Protein AF-A0A7S1IQW7-F1 (afdb_monomer)

pLDDT: mean 70.25, std 17.11, range [39.31, 97.75]

Secondary structure (DSSP, 8-state):
----------------GGGSSSSSSSTTS--S---S-------TT-S-HHHHHT--TT--HHHHHHHHHHHHHHH-TTSTT--HHHHHHHHHHHHHHHHHHTT--------S-HHHHHHHHHHHHHHHHHHHHHHHHHHHHHHHHHHHHHHH--SHHHHHHHHHHHHHHHHHHHHHHHHHHHHT-HHHHHHHHHHHHHHHHHHHHHHHHHHHHHHHHHTT---HHHHHHHHHHHHHHHHHHHHHHHHHHHHHHHHHHHTT----THHHHHHHHHSS--THHHHHHHHHHHHH-

InterPro domains:
  IPR001623 DnaJ domain [PF00226] (48-98)
  IPR001623 DnaJ domain [PS50076] (48-111)
  IPR001623 DnaJ domain [SM00271] (47-102)
  IPR001623 DnaJ domain [cd06257] (48-99)
  IPR036869 Chaperone J-domain superfamily [G3DSA:1.10.287.110] (44-143)
  IPR036869 Chaperone J-domain superfamily [SSF46565] (46-99)

Sequence (293 aa):
MLRSGLWTCVATPLRSWSTILAGSAWDAAGRRGVAGKNTNEPDFRSRDPFKVLGVRRQEEILIIKLQYYALSKMYHPDVTQGDDTMFKRLNKAYHQILDIRAGRDVEEEFDDSCESWVQTVKERNRRQRRSTANMRKEEYFMMRDWYIFTSSCRTENDERLFFRAFRLWATLNVFEVASAVRVGRFGVYVERLRLSFEAAMEQGAVWAHQRQDLMQDARQSMTEEDVTRVTELFEKQYNVHKVLHEAHVLFDKLRREEAGIEEDDQYDDEYAAYNADDDWFDRATQTQRKIEA

Mean predicted aligned error: 17.42 Å

Radius of gyration: 31.21 Å; Cα contacts (8 Å, |Δi|>4): 111; chains: 1; bounding box: 86×86×77 Å

Foldseek 3Di:
DDDDDDDDDDDDDDDDPPPDPDDDPPPPPDPPDDPDPLQLPQDLVDPQLSNNLSHDLPDDLVVSVVSLVVVLVQQPPPDPNHDPLSNLSSVVSSVVSVCVVVVHPCPPDPDSPSVVVVVVVVVVVVVVVVVVVVVVVVVVVVVVLVVLLVVLCPDPVSVVVVVVVVVVVVVVLVVVCVVCVVVVNNPVSVVVVVVVVVVVVVVSVVVSVVCVVVVVVVPPDDDPVNVVVVVVVVVVVVVVVVVVVVVVVVVVVVVCVVVVNPDPVVVVVVVVVVVVVPCVVVVVVVVVVVVVD

Nearest PDB structures (foldseek):
  6d6x-assembly1_A  TM=7.094E-01  e=1.282E-02  Saccharomyces cerevisiae

Structure (mmCIF, N/CA/C/O backbone):
data_AF-A0A7S1IQW7-F1
#
_entry.id   AF-A0A7S1IQW7-F1
#
loop_
_atom_site.group_PDB
_atom_site.id
_atom_site.type_symbol
_atom_site.label_atom_id
_atom_site.label_alt_id
_atom_site.label_comp_id
_atom_site.label_asym_id
_atom_site.label_entity_id
_atom_site.label_seq_id
_atom_site.pdbx_PDB_ins_code
_atom_site.Cartn_x
_atom_site.Cartn_y
_atom_site.Cartn_z
_atom_site.occupancy
_atom_site.B_iso_or_equiv
_atom_site.auth_seq_id
_atom_site.auth_comp_id
_atom_site.auth_asym_id
_atom_site.auth_atom_id
_atom_site.pdbx_PDB_model_num
ATOM 1 N N . MET A 1 1 ? -65.691 -40.859 0.320 1.00 43.81 1 MET A N 1
ATOM 2 C CA . MET A 1 1 ? -65.006 -39.869 -0.541 1.00 43.81 1 MET A CA 1
ATOM 3 C C . MET A 1 1 ? -63.779 -39.363 0.205 1.00 43.81 1 MET A C 1
ATOM 5 O O . MET A 1 1 ? -63.917 -38.507 1.062 1.00 43.81 1 MET A O 1
ATOM 9 N N . LEU A 1 2 ? -62.604 -39.942 -0.046 1.00 39.31 2 LEU A N 1
ATOM 10 C CA . LEU A 1 2 ? -61.328 -39.524 0.546 1.00 39.31 2 LEU A CA 1
ATOM 11 C C . LEU A 1 2 ? -60.377 -39.230 -0.615 1.00 39.31 2 LEU A C 1
ATOM 13 O O . LEU A 1 2 ? -60.112 -40.115 -1.425 1.00 39.31 2 LEU A O 1
ATOM 17 N N . ARG A 1 3 ? -59.948 -37.971 -0.747 1.00 46.19 3 ARG A N 1
ATOM 18 C CA . ARG A 1 3 ? -58.982 -37.537 -1.762 1.00 46.19 3 ARG A CA 1
ATOM 19 C C . ARG A 1 3 ? -57.575 -37.648 -1.179 1.00 46.19 3 ARG A C 1
ATOM 21 O O . ARG A 1 3 ? -57.233 -36.923 -0.252 1.00 46.19 3 ARG A O 1
ATOM 28 N N . SER A 1 4 ? -56.786 -38.557 -1.736 1.00 48.59 4 SER A N 1
ATOM 29 C CA . SER A 1 4 ? -55.345 -38.677 -1.545 1.00 48.59 4 SER A CA 1
ATOM 30 C C . SER A 1 4 ? -54.622 -37.614 -2.380 1.00 48.59 4 SER A C 1
ATOM 32 O O . SER A 1 4 ? -54.705 -37.606 -3.606 1.00 48.59 4 SER A O 1
ATOM 34 N N . GLY A 1 5 ? -53.925 -36.695 -1.711 1.00 49.66 5 GLY A N 1
ATOM 35 C CA . GLY A 1 5 ? -53.008 -35.744 -2.338 1.00 49.66 5 GLY A CA 1
ATOM 36 C C . GLY A 1 5 ? -51.586 -36.298 -2.325 1.00 49.66 5 GLY A C 1
ATOM 37 O O . GLY A 1 5 ? -50.940 -36.311 -1.282 1.00 49.66 5 GLY A O 1
ATOM 38 N N . LEU A 1 6 ? -51.117 -36.768 -3.480 1.00 45.12 6 LEU A N 1
ATOM 39 C CA . LEU A 1 6 ? -49.718 -37.108 -3.738 1.00 45.12 6 LEU A CA 1
ATOM 40 C C . LEU A 1 6 ? -48.895 -35.815 -3.826 1.00 45.12 6 LEU A C 1
ATOM 42 O O . LEU A 1 6 ? -49.104 -35.012 -4.731 1.00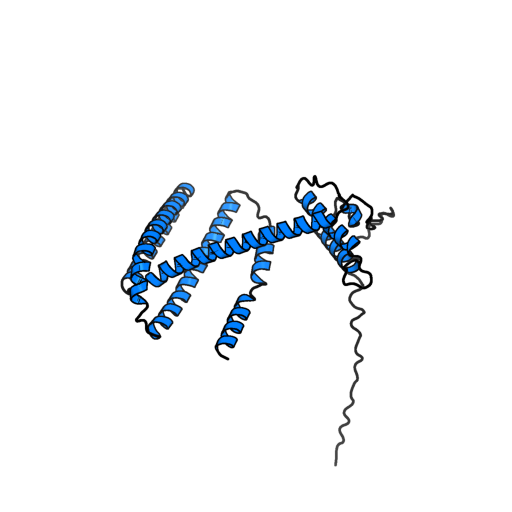 45.12 6 LEU A O 1
ATOM 46 N N . TRP A 1 7 ? -47.953 -35.626 -2.902 1.00 48.75 7 TRP A N 1
ATOM 47 C CA . TRP A 1 7 ? -46.895 -34.624 -3.022 1.00 48.75 7 TRP A CA 1
ATOM 48 C C . TRP A 1 7 ? -45.694 -35.268 -3.716 1.00 48.75 7 TRP A C 1
ATOM 50 O O . TRP A 1 7 ? -45.020 -36.125 -3.149 1.00 48.75 7 TRP A O 1
ATOM 60 N N . THR A 1 8 ? -45.435 -34.880 -4.961 1.00 50.19 8 THR A N 1
ATOM 61 C CA . THR A 1 8 ? -44.206 -35.227 -5.682 1.00 50.19 8 THR A CA 1
ATOM 62 C C . THR A 1 8 ? -43.098 -34.251 -5.296 1.00 50.19 8 THR A C 1
ATOM 64 O O . THR A 1 8 ? -43.140 -33.080 -5.673 1.00 50.19 8 THR A O 1
ATOM 67 N N . CYS A 1 9 ? -42.095 -34.732 -4.562 1.00 41.81 9 CYS A N 1
ATOM 68 C CA . CYS A 1 9 ? -40.846 -34.015 -4.324 1.00 41.81 9 CYS A CA 1
ATOM 69 C C . CYS A 1 9 ? -40.023 -33.976 -5.621 1.00 41.81 9 CYS A C 1
ATOM 71 O O . CYS A 1 9 ? -39.490 -34.996 -6.055 1.00 41.81 9 CYS A O 1
ATOM 73 N N . VAL A 1 10 ? -39.909 -32.802 -6.244 1.00 51.69 10 VAL A N 1
ATOM 74 C CA . VAL A 1 10 ? -38.954 -32.564 -7.333 1.00 51.69 10 VAL A CA 1
ATOM 75 C C . VAL A 1 10 ? -37.595 -32.281 -6.697 1.00 51.69 10 VAL A C 1
ATOM 77 O O . VAL A 1 10 ? -37.359 -31.199 -6.167 1.00 51.69 10 VAL A O 1
ATOM 80 N N . ALA A 1 11 ? -36.706 -33.272 -6.713 1.00 43.88 11 ALA A N 1
ATOM 81 C CA . ALA A 1 11 ? -35.311 -33.096 -6.333 1.00 43.88 11 ALA A CA 1
ATOM 82 C C . ALA A 1 11 ? -34.583 -32.312 -7.437 1.00 43.88 11 ALA A C 1
ATOM 84 O O . ALA A 1 11 ? -34.267 -32.850 -8.497 1.00 43.88 11 ALA A O 1
ATOM 85 N N . THR A 1 12 ? -34.325 -31.027 -7.205 1.00 52.97 12 THR A N 1
ATOM 86 C CA . THR A 1 12 ? -33.402 -30.245 -8.034 1.00 52.97 12 THR A CA 1
ATOM 87 C C . THR A 1 12 ? -31.963 -30.655 -7.717 1.00 52.97 12 THR A C 1
ATOM 89 O O . THR A 1 12 ? -31.575 -30.603 -6.547 1.00 52.97 12 THR A O 1
ATOM 92 N N . PRO A 1 13 ? -31.141 -31.040 -8.709 1.00 51.28 13 PRO A N 1
ATOM 93 C CA . PRO A 1 13 ? -29.740 -31.343 -8.463 1.00 51.28 13 PRO A CA 1
ATOM 94 C C . PRO A 1 13 ? -28.993 -30.064 -8.069 1.00 51.28 13 PRO A C 1
ATOM 96 O O . PRO A 1 13 ? -29.030 -29.060 -8.784 1.00 51.28 13 PRO A O 1
ATOM 99 N N . LEU A 1 14 ? -28.299 -30.127 -6.931 1.00 45.38 14 LEU A N 1
ATOM 100 C CA . LEU A 1 14 ? -27.288 -29.163 -6.506 1.00 45.38 14 LEU A CA 1
ATOM 101 C C . LEU A 1 14 ? -26.229 -29.044 -7.609 1.00 45.38 14 LEU A C 1
ATOM 103 O O . LEU A 1 14 ? -25.334 -29.878 -7.737 1.00 45.38 14 LEU A O 1
ATOM 107 N N . ARG A 1 15 ? -26.354 -28.006 -8.442 1.00 45.34 15 ARG A N 1
ATOM 108 C CA . ARG A 1 15 ? -25.297 -27.595 -9.365 1.00 45.34 15 ARG A CA 1
ATOM 109 C C . ARG A 1 15 ? -24.115 -27.117 -8.531 1.00 45.34 15 ARG A C 1
ATOM 111 O O . ARG A 1 15 ? -24.208 -26.113 -7.833 1.00 45.34 15 ARG A O 1
ATOM 118 N N . SER A 1 16 ? -23.019 -27.8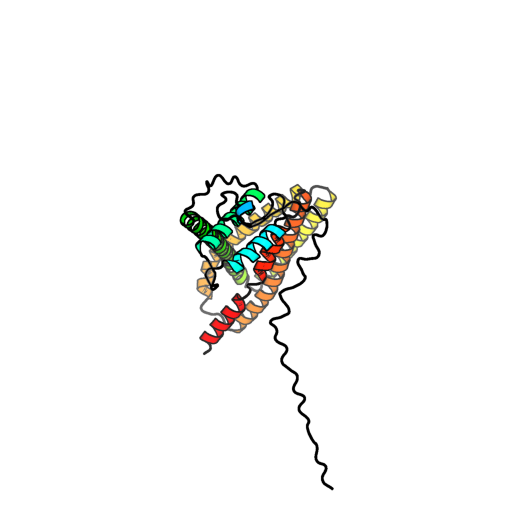63 -8.619 1.00 44.38 16 SER A N 1
ATOM 119 C CA . SER A 1 16 ? -21.717 -27.496 -8.074 1.00 44.38 16 SER A CA 1
ATOM 120 C C . SER A 1 16 ? -21.309 -26.089 -8.526 1.00 44.38 16 SER A C 1
ATOM 122 O O . SER A 1 16 ? -21.255 -25.801 -9.724 1.00 44.38 16 SER A O 1
ATOM 124 N N . TRP A 1 17 ? -20.973 -25.229 -7.564 1.00 44.28 17 TRP A N 1
ATOM 125 C CA . TRP A 1 17 ? -20.445 -23.879 -7.791 1.00 44.28 17 TRP A CA 1
ATOM 126 C C . TRP A 1 17 ? -18.988 -23.869 -8.294 1.00 44.28 17 TRP A C 1
ATOM 128 O O . TRP A 1 17 ? -18.442 -22.809 -8.586 1.00 44.28 17 TRP A O 1
ATOM 138 N N . SER A 1 18 ? -18.350 -25.030 -8.475 1.00 42.81 18 SER A N 1
ATOM 139 C CA . SER A 1 18 ? -16.938 -25.136 -8.873 1.00 42.81 18 SER A CA 1
ATOM 140 C C . SER A 1 18 ? -16.641 -24.826 -10.351 1.00 42.81 18 SER A C 1
ATOM 142 O O . SER A 1 18 ? -15.520 -25.054 -10.792 1.00 42.81 18 SER A O 1
ATOM 144 N N . THR A 1 19 ? -17.607 -24.331 -11.136 1.00 48.22 19 THR A N 1
ATOM 145 C CA . THR A 1 19 ? -17.465 -24.224 -12.608 1.00 48.22 19 THR A CA 1
ATOM 146 C C . THR A 1 19 ? -17.708 -22.819 -13.178 1.00 48.22 19 THR A C 1
ATOM 148 O O . THR A 1 19 ? -17.834 -22.676 -14.388 1.00 48.22 19 THR A O 1
ATOM 151 N N . ILE A 1 20 ? -17.775 -21.770 -12.345 1.00 50.06 20 ILE A N 1
ATOM 152 C CA . ILE A 1 20 ? -18.112 -20.400 -12.807 1.00 50.06 20 ILE A CA 1
ATOM 153 C C . ILE A 1 20 ? -16.948 -19.388 -12.677 1.00 50.06 20 ILE A C 1
ATOM 155 O O . ILE A 1 20 ? -17.060 -18.268 -13.154 1.00 50.06 20 ILE A O 1
ATOM 159 N N . LEU A 1 21 ? -15.773 -19.763 -12.154 1.00 51.12 21 LEU A N 1
ATOM 160 C CA . LEU A 1 21 ? -14.644 -18.822 -11.974 1.00 51.12 21 LEU A CA 1
ATOM 161 C C . LEU A 1 21 ? -13.368 -19.163 -12.766 1.00 51.12 21 LEU A C 1
ATOM 163 O O . LEU A 1 21 ? -12.270 -18.832 -12.328 1.00 51.12 21 LEU A O 1
ATOM 167 N N . ALA A 1 22 ? -13.488 -19.809 -13.931 1.00 44.28 22 ALA A N 1
ATOM 168 C CA . ALA A 1 22 ? -12.322 -20.183 -14.746 1.00 44.28 22 ALA A CA 1
ATOM 169 C C . ALA A 1 22 ? -12.394 -19.770 -16.229 1.00 44.28 22 ALA A C 1
ATOM 171 O O . ALA A 1 22 ? -11.614 -20.269 -17.034 1.00 44.28 22 ALA A O 1
ATOM 172 N N . GLY A 1 23 ? -13.284 -18.856 -16.622 1.00 43.94 23 GLY A N 1
ATOM 173 C CA . GLY A 1 23 ? -13.350 -18.428 -18.018 1.00 43.94 23 GLY A CA 1
ATOM 174 C C . GLY A 1 23 ? -13.900 -17.022 -18.199 1.00 43.94 23 GLY A C 1
ATOM 175 O O . GLY A 1 23 ? -14.877 -16.653 -17.564 1.00 43.94 23 GLY A O 1
ATOM 176 N N . SER A 1 24 ? -13.264 -16.287 -19.112 1.00 49.72 24 SER A N 1
ATOM 177 C CA . SER A 1 24 ? -13.810 -15.147 -19.859 1.00 49.72 24 SER A CA 1
ATOM 178 C C . SER A 1 24 ? -13.927 -13.767 -19.194 1.00 49.72 24 SER A C 1
ATOM 180 O O . SER A 1 24 ? -14.912 -13.070 -19.413 1.00 49.72 24 SER A O 1
ATOM 182 N N . ALA A 1 25 ? -12.882 -13.305 -18.503 1.00 46.16 25 ALA A N 1
ATOM 183 C CA . ALA A 1 25 ? -12.625 -11.857 -18.377 1.00 46.16 25 ALA A CA 1
ATOM 184 C C . ALA A 1 25 ? -11.269 -11.414 -18.966 1.00 46.16 25 ALA A C 1
ATOM 186 O O . ALA A 1 25 ? -11.065 -10.231 -19.209 1.00 46.16 25 ALA A O 1
ATOM 187 N N . TRP A 1 26 ? -10.366 -12.352 -19.272 1.00 51.88 26 TRP A N 1
ATOM 188 C CA . TRP A 1 26 ? -9.043 -12.047 -19.835 1.00 51.88 26 TRP A CA 1
ATOM 189 C C . TRP A 1 26 ? -9.002 -12.051 -21.377 1.00 51.88 26 TRP A C 1
ATOM 191 O O . TRP A 1 26 ? -8.082 -11.496 -21.970 1.00 51.88 26 TRP A O 1
ATOM 201 N N . ASP A 1 27 ? -10.013 -12.606 -22.054 1.00 51.12 27 ASP A N 1
ATOM 202 C CA . ASP A 1 27 ? -9.961 -12.852 -23.508 1.00 51.12 27 ASP A CA 1
ATOM 203 C C . ASP A 1 27 ? -10.374 -11.666 -24.403 1.00 51.12 27 ASP A C 1
ATOM 205 O O . ASP A 1 27 ? -10.284 -11.756 -25.632 1.00 51.12 27 ASP A O 1
ATOM 209 N N . ALA A 1 28 ? -10.832 -10.549 -23.830 1.00 48.97 28 ALA A N 1
ATOM 210 C CA . ALA A 1 28 ? -11.377 -9.432 -24.611 1.00 48.97 28 ALA A CA 1
ATOM 211 C C . ALA A 1 28 ? -10.346 -8.351 -24.995 1.00 48.97 28 ALA A C 1
ATOM 213 O O . ALA A 1 28 ? -10.624 -7.549 -25.884 1.00 48.97 28 ALA A O 1
ATOM 214 N N . ALA A 1 29 ? -9.150 -8.333 -24.395 1.00 48.97 29 ALA A N 1
ATOM 215 C CA . ALA A 1 29 ? -8.204 -7.221 -24.562 1.00 48.97 29 ALA A CA 1
ATOM 216 C C . ALA A 1 29 ? -7.085 -7.436 -25.607 1.00 48.97 29 ALA A C 1
ATOM 218 O O . ALA A 1 29 ? -6.310 -6.518 -25.855 1.00 48.97 29 ALA A O 1
ATOM 219 N N . GLY A 1 30 ? -6.964 -8.601 -26.260 1.00 46.16 30 GLY A N 1
ATOM 220 C CA . GLY A 1 30 ? -5.725 -8.893 -26.999 1.00 46.16 30 GLY A CA 1
ATOM 221 C C . GLY A 1 30 ? -5.814 -9.908 -28.131 1.00 46.16 30 GLY A C 1
ATOM 222 O O . GLY A 1 30 ? -5.151 -10.937 -28.084 1.00 46.16 30 GLY A O 1
ATOM 223 N N . ARG A 1 31 ? -6.555 -9.613 -29.204 1.00 47.94 31 ARG A N 1
ATOM 224 C CA . ARG A 1 31 ? -6.412 -10.330 -30.489 1.00 47.94 31 ARG A CA 1
ATOM 225 C C . ARG A 1 31 ? -5.989 -9.394 -31.620 1.00 47.94 31 ARG A C 1
ATOM 227 O O . ARG A 1 31 ? -6.693 -9.213 -32.605 1.00 47.94 31 ARG A O 1
ATOM 234 N N . ARG A 1 32 ? -4.789 -8.821 -31.496 1.00 52.00 32 ARG A N 1
ATOM 235 C CA . ARG A 1 32 ? -4.002 -8.363 -32.650 1.00 52.00 32 ARG A CA 1
ATOM 236 C C . ARG A 1 32 ? -2.692 -9.146 -32.655 1.00 52.00 32 ARG A C 1
ATOM 238 O O . ARG A 1 32 ? -1.820 -8.930 -31.821 1.00 52.00 32 ARG A O 1
ATOM 245 N N . GLY A 1 33 ? -2.641 -10.141 -33.539 1.00 46.56 33 GLY A N 1
ATOM 246 C CA . GLY A 1 33 ? -1.579 -11.133 -33.623 1.00 46.56 33 GLY A CA 1
ATOM 247 C C . GLY A 1 33 ? -0.226 -10.513 -33.946 1.00 46.56 33 GLY A C 1
ATOM 248 O O . GLY A 1 33 ? 0.011 -10.057 -35.059 1.00 46.56 33 GLY A O 1
ATOM 249 N N . VAL A 1 34 ? 0.677 -10.575 -32.975 1.00 53.69 34 VAL A N 1
ATOM 250 C CA . VAL A 1 34 ? 2.119 -10.533 -33.199 1.00 53.69 34 VAL A CA 1
ATOM 251 C C . VAL A 1 34 ? 2.653 -11.819 -32.588 1.00 53.69 34 VAL A C 1
ATOM 253 O O . VAL A 1 34 ? 2.830 -11.912 -31.377 1.00 53.69 34 VAL A O 1
ATOM 256 N N . ALA A 1 35 ? 2.860 -12.836 -33.426 1.00 49.38 35 ALA A N 1
ATOM 257 C CA . ALA A 1 35 ? 3.437 -14.130 -33.059 1.00 49.38 35 ALA A CA 1
ATOM 258 C C . ALA A 1 35 ? 4.956 -14.026 -32.801 1.00 49.38 35 ALA A C 1
ATOM 260 O O . ALA A 1 35 ? 5.745 -14.844 -33.265 1.00 49.38 35 ALA A O 1
ATOM 261 N N . GLY A 1 36 ? 5.380 -12.988 -32.080 1.00 54.09 36 GLY A N 1
ATOM 262 C CA . GLY A 1 36 ? 6.655 -12.984 -31.380 1.00 54.09 36 GLY A CA 1
ATOM 263 C C . GLY A 1 36 ? 6.411 -13.627 -30.024 1.00 54.09 36 GLY A C 1
ATOM 264 O O . GLY A 1 36 ? 5.446 -13.263 -29.355 1.00 54.09 36 GLY A O 1
ATOM 265 N N . LYS A 1 37 ? 7.242 -14.597 -29.630 1.00 50.97 37 LYS A N 1
ATOM 266 C CA . LYS A 1 37 ? 7.261 -15.168 -28.276 1.00 50.97 37 LYS A CA 1
ATOM 267 C C . LYS A 1 37 ? 7.543 -14.053 -27.263 1.00 50.97 37 LYS A C 1
ATOM 269 O O . LYS A 1 37 ? 8.669 -13.865 -26.823 1.00 50.97 37 LYS A O 1
ATOM 274 N N . ASN A 1 38 ? 6.514 -13.297 -26.908 1.00 54.06 38 ASN A N 1
ATOM 275 C CA . ASN A 1 38 ? 6.518 -12.385 -25.781 1.00 54.06 38 ASN A CA 1
ATOM 276 C C . ASN A 1 38 ? 6.242 -13.249 -24.557 1.00 54.06 38 ASN A C 1
ATOM 278 O O . ASN A 1 38 ? 5.142 -13.222 -24.010 1.00 54.06 38 ASN A O 1
ATOM 282 N N . THR A 1 39 ? 7.196 -14.105 -24.196 1.00 62.78 39 THR A N 1
ATOM 283 C CA . THR A 1 39 ? 7.120 -14.875 -22.958 1.00 62.78 39 THR A CA 1
ATOM 284 C C . THR A 1 39 ? 7.338 -13.890 -21.818 1.00 62.78 39 THR A C 1
ATOM 286 O O . THR A 1 39 ? 8.439 -13.752 -21.296 1.00 62.78 39 THR A O 1
ATOM 289 N N . ASN A 1 40 ? 6.270 -13.176 -21.465 1.00 82.50 40 ASN A N 1
ATOM 290 C CA . ASN A 1 40 ? 6.097 -12.434 -20.219 1.00 82.50 40 ASN A CA 1
ATOM 291 C C . ASN A 1 40 ? 5.980 -13.426 -19.038 1.00 82.50 40 ASN A C 1
ATOM 293 O O . ASN A 1 40 ? 5.168 -13.255 -18.134 1.00 82.50 40 ASN A O 1
ATOM 297 N N . GLU A 1 41 ? 6.733 -14.523 -19.087 1.00 91.75 41 GLU A N 1
ATOM 298 C CA . GLU A 1 41 ? 6.792 -15.477 -17.996 1.00 91.75 41 GLU A CA 1
ATOM 299 C C . GLU A 1 41 ? 7.595 -14.833 -16.861 1.00 91.75 41 GLU A C 1
ATOM 301 O O . GLU A 1 41 ? 8.631 -14.212 -17.128 1.00 91.75 41 GLU A O 1
ATOM 306 N N . PRO A 1 42 ? 7.116 -14.927 -15.611 1.00 94.94 42 PRO A N 1
ATOM 307 C CA . PRO A 1 42 ? 7.826 -14.378 -14.470 1.00 94.94 42 PRO A CA 1
ATOM 308 C C . PRO A 1 42 ? 9.181 -15.076 -14.309 1.00 94.94 42 PRO A C 1
ATOM 310 O O . PRO A 1 42 ? 9.264 -16.289 -14.115 1.00 94.94 42 PRO A O 1
ATOM 313 N N . ASP A 1 43 ? 10.258 -14.296 -14.378 1.00 95.62 43 ASP A N 1
ATOM 314 C CA . ASP A 1 43 ? 11.624 -14.757 -14.146 1.00 95.62 43 ASP A CA 1
ATOM 315 C C . ASP A 1 43 ? 12.055 -14.388 -12.724 1.00 95.62 43 ASP A C 1
ATOM 317 O O . ASP A 1 43 ? 12.624 -13.324 -12.463 1.00 95.62 43 ASP A O 1
ATOM 321 N N . PHE A 1 44 ? 11.810 -15.307 -11.789 1.00 93.69 44 PHE A N 1
ATOM 322 C CA . PHE A 1 44 ? 12.197 -15.165 -10.385 1.00 93.69 44 PHE A CA 1
ATOM 323 C C . PHE A 1 44 ? 13.704 -15.193 -10.145 1.00 93.69 44 PHE A C 1
ATOM 325 O O . PHE A 1 44 ? 14.108 -15.065 -8.999 1.00 93.69 44 PHE A O 1
ATOM 332 N N . ARG A 1 45 ? 14.558 -15.389 -11.155 1.00 93.56 45 ARG A N 1
ATOM 333 C CA . ARG A 1 45 ? 16.017 -15.247 -10.999 1.00 93.56 45 ARG A CA 1
ATOM 334 C C . ARG A 1 45 ? 16.494 -13.861 -11.409 1.00 93.56 45 ARG A C 1
ATOM 336 O O . ARG A 1 45 ? 17.616 -13.477 -11.078 1.00 93.56 45 ARG A O 1
ATOM 343 N N . SER A 1 46 ? 15.641 -13.093 -12.080 1.00 93.56 46 SER A N 1
ATOM 344 C CA . SER A 1 46 ? 15.969 -11.758 -12.547 1.00 93.56 46 SER A CA 1
ATOM 345 C C . SER A 1 46 ? 16.143 -10.765 -11.403 1.00 93.56 46 SER A C 1
ATOM 347 O O . SER A 1 46 ? 15.426 -10.810 -10.402 1.00 93.56 46 SER A O 1
ATOM 349 N N . ARG A 1 47 ? 17.077 -9.827 -11.581 1.00 93.12 47 ARG A N 1
ATOM 350 C CA . ARG A 1 47 ? 17.192 -8.619 -10.745 1.00 93.12 47 ARG A CA 1
ATOM 351 C C . ARG A 1 47 ? 16.248 -7.503 -11.200 1.00 93.12 47 ARG A C 1
ATOM 353 O O . ARG A 1 47 ? 16.068 -6.528 -10.486 1.00 93.12 47 ARG A O 1
ATOM 360 N N . ASP A 1 48 ? 15.676 -7.627 -12.398 1.00 93.88 48 ASP A N 1
ATOM 361 C CA . ASP A 1 48 ? 14.722 -6.659 -12.934 1.00 93.88 48 ASP A CA 1
ATOM 362 C C . ASP A 1 48 ? 13.328 -6.932 -12.340 1.00 93.88 48 ASP A C 1
ATOM 364 O O . ASP A 1 48 ? 12.764 -8.000 -12.611 1.00 93.88 48 ASP A O 1
ATOM 368 N N . PRO A 1 49 ? 12.743 -6.003 -11.563 1.00 95.94 49 PRO A N 1
ATOM 369 C CA . PRO A 1 49 ? 11.476 -6.251 -10.886 1.00 95.94 49 PRO A CA 1
ATOM 370 C C . PRO A 1 49 ? 10.319 -6.464 -11.874 1.00 95.94 49 PRO A C 1
ATOM 372 O O . PRO A 1 49 ? 9.414 -7.252 -11.601 1.00 95.94 49 PRO A O 1
ATOM 375 N N . PHE A 1 50 ? 10.375 -5.857 -13.067 1.00 96.06 50 PHE A N 1
ATOM 376 C CA . PHE A 1 50 ? 9.364 -6.062 -14.109 1.00 96.06 50 PHE A CA 1
ATOM 377 C C . PHE A 1 50 ? 9.401 -7.495 -14.653 1.00 96.06 50 PHE A C 1
ATOM 379 O O . PHE A 1 50 ? 8.356 -8.100 -14.885 1.00 96.06 50 PHE A O 1
ATOM 386 N N . LYS A 1 51 ? 10.601 -8.077 -14.786 1.00 96.19 51 LYS A N 1
ATOM 387 C CA . LYS A 1 51 ? 10.767 -9.478 -15.203 1.00 96.19 51 LYS A CA 1
ATOM 388 C C . LYS A 1 51 ? 10.327 -10.455 -14.119 1.00 96.19 51 LYS A C 1
ATOM 390 O O . LYS A 1 51 ? 9.734 -11.471 -14.457 1.00 96.19 51 LYS A O 1
ATOM 395 N N . VAL A 1 52 ? 10.547 -10.133 -12.841 1.00 96.06 52 VAL A N 1
ATOM 396 C CA . VAL A 1 52 ? 10.065 -10.954 -11.714 1.00 96.06 52 VAL A CA 1
ATOM 397 C C . VAL A 1 52 ? 8.538 -11.059 -11.720 1.00 96.06 52 VAL A C 1
ATOM 399 O O . VAL A 1 52 ? 8.007 -12.142 -11.497 1.00 96.06 52 VAL A O 1
ATOM 402 N N . LEU A 1 53 ? 7.826 -9.967 -12.019 1.00 96.56 53 LEU A N 1
ATOM 403 C CA . LEU A 1 53 ? 6.362 -9.993 -12.146 1.00 96.56 53 LEU A CA 1
ATOM 404 C C . LEU A 1 53 ? 5.870 -10.533 -13.501 1.00 96.56 53 LEU A C 1
ATOM 406 O O . LEU A 1 53 ? 4.684 -10.827 -13.638 1.00 96.56 53 LEU A O 1
ATOM 410 N N . GLY A 1 54 ? 6.740 -10.657 -14.506 1.00 96.56 54 GLY A N 1
ATOM 411 C CA . GLY A 1 54 ? 6.328 -11.008 -15.868 1.00 96.56 54 GLY A CA 1
ATOM 412 C C . GLY A 1 54 ? 5.513 -9.897 -16.541 1.00 96.56 54 GLY A C 1
ATOM 413 O O . GLY A 1 54 ? 4.567 -10.166 -17.273 1.00 96.56 54 GLY A O 1
ATOM 414 N N . VAL A 1 55 ? 5.841 -8.631 -16.280 1.00 96.62 55 VAL A N 1
ATOM 415 C CA . VAL A 1 55 ? 5.168 -7.461 -16.872 1.00 96.62 55 VAL A CA 1
ATOM 416 C C . VAL A 1 55 ? 6.141 -6.651 -17.720 1.00 96.62 55 VAL A C 1
ATOM 418 O O . VAL A 1 55 ? 7.354 -6.670 -17.504 1.00 96.62 55 VAL A O 1
ATOM 421 N N . ARG A 1 56 ? 5.626 -5.906 -18.703 1.00 95.88 56 ARG A N 1
ATOM 422 C CA . ARG A 1 56 ? 6.459 -4.967 -19.468 1.00 95.88 56 ARG A CA 1
ATOM 423 C C . ARG A 1 56 ? 6.644 -3.676 -18.681 1.00 95.88 56 ARG A C 1
ATOM 425 O O . ARG A 1 56 ? 5.781 -3.264 -17.913 1.00 95.88 56 ARG A O 1
ATOM 432 N N . ARG A 1 57 ? 7.756 -2.986 -18.937 1.00 95.31 57 ARG A N 1
ATOM 433 C CA . ARG A 1 57 ? 8.069 -1.696 -18.298 1.00 95.31 57 ARG A CA 1
ATOM 434 C C . ARG A 1 57 ? 7.036 -0.610 -18.603 1.00 95.31 57 ARG A C 1
ATOM 436 O O . ARG A 1 57 ? 6.879 0.313 -17.815 1.00 95.31 57 ARG A O 1
ATOM 443 N N . GLN A 1 58 ? 6.347 -0.719 -19.738 1.00 95.12 58 GLN A N 1
ATOM 444 C CA . GLN A 1 58 ? 5.329 0.231 -20.179 1.00 95.12 58 GLN A CA 1
ATOM 445 C C . GLN A 1 58 ? 3.912 -0.112 -19.691 1.00 95.12 58 GLN A C 1
ATOM 447 O O . GLN A 1 58 ? 3.023 0.704 -19.904 1.00 95.12 58 GLN A O 1
ATOM 452 N N . GLU A 1 59 ? 3.689 -1.263 -19.041 1.00 95.56 59 GLU A N 1
ATOM 453 C CA . GLU A 1 59 ? 2.344 -1.672 -18.599 1.00 95.56 59 GLU A CA 1
ATOM 454 C C . GLU A 1 59 ? 1.759 -0.707 -17.569 1.00 95.56 59 GLU A C 1
ATOM 456 O O . GLU A 1 59 ? 2.466 -0.208 -16.689 1.00 95.56 59 GLU A O 1
ATOM 461 N N . GLU A 1 60 ? 0.451 -0.487 -17.648 1.00 96.00 60 GLU A N 1
ATOM 462 C CA . GLU A 1 60 ? -0.284 0.326 -16.684 1.00 96.00 60 GLU A CA 1
ATOM 463 C C . GLU A 1 60 ? -0.208 -0.260 -15.267 1.00 96.00 60 GLU A C 1
ATOM 465 O O . GLU A 1 60 ? -0.118 -1.475 -15.065 1.00 96.00 60 GLU A O 1
ATOM 470 N N . ILE A 1 61 ? -0.302 0.612 -14.257 1.00 95.25 61 ILE A N 1
ATOM 471 C CA . ILE A 1 61 ? -0.255 0.217 -12.839 1.00 95.25 61 ILE A CA 1
ATOM 472 C C . ILE A 1 61 ? -1.354 -0.804 -12.516 1.00 95.25 61 ILE A C 1
ATOM 474 O O . ILE A 1 61 ? -1.124 -1.727 -11.734 1.00 95.25 61 ILE A O 1
ATOM 478 N N . LEU A 1 62 ? -2.526 -0.684 -13.146 1.00 94.19 62 LEU A N 1
ATOM 479 C CA . LEU A 1 62 ? -3.626 -1.629 -12.976 1.00 94.19 62 LEU A CA 1
ATOM 480 C C . LEU A 1 62 ? -3.236 -3.051 -13.412 1.00 94.19 62 LEU A C 1
ATOM 482 O O . LEU A 1 62 ? -3.475 -4.003 -12.672 1.00 94.19 62 LEU A O 1
ATOM 486 N N . ILE A 1 63 ? -2.574 -3.198 -14.563 1.00 94.44 63 ILE A N 1
ATOM 487 C CA . ILE A 1 63 ? -2.098 -4.494 -15.070 1.00 94.44 63 ILE A CA 1
ATOM 488 C C . ILE A 1 63 ? -1.026 -5.075 -14.145 1.00 94.44 63 ILE A C 1
ATOM 490 O O . ILE A 1 63 ? -1.069 -6.260 -13.813 1.00 94.44 63 ILE A O 1
ATOM 494 N N . ILE A 1 64 ? -0.110 -4.233 -13.658 1.00 96.12 64 ILE A N 1
ATOM 495 C CA . ILE A 1 64 ? 0.928 -4.631 -12.697 1.00 96.12 64 ILE A CA 1
ATOM 496 C C . ILE A 1 64 ? 0.295 -5.169 -11.405 1.00 96.12 64 ILE A C 1
ATOM 498 O O . ILE A 1 64 ? 0.694 -6.230 -10.923 1.00 96.12 64 ILE A O 1
ATOM 502 N N . LYS A 1 65 ? -0.724 -4.480 -10.873 1.00 96.38 65 LYS A N 1
ATOM 503 C CA . LYS A 1 65 ? -1.486 -4.918 -9.693 1.00 96.38 65 LYS A CA 1
ATOM 504 C C . LYS A 1 65 ? -2.167 -6.262 -9.937 1.00 96.38 65 LYS A C 1
ATOM 506 O O . LYS A 1 65 ? -2.009 -7.174 -9.130 1.00 96.38 65 LYS A O 1
ATOM 511 N N . LEU A 1 66 ? -2.893 -6.409 -11.045 1.00 94.81 66 LEU A N 1
ATOM 512 C CA . LEU A 1 66 ? -3.598 -7.651 -11.383 1.00 94.81 66 LEU A CA 1
ATOM 513 C C . LEU A 1 66 ? -2.640 -8.842 -11.495 1.00 94.81 66 LEU A C 1
ATOM 515 O O . LEU A 1 66 ? -2.913 -9.905 -10.935 1.00 94.81 66 LEU A O 1
ATOM 519 N N . GLN A 1 67 ? -1.498 -8.648 -12.156 1.00 97.06 67 GLN A N 1
ATOM 520 C CA . GLN A 1 67 ? -0.475 -9.680 -12.298 1.00 97.06 67 GLN A CA 1
ATOM 521 C C . GLN A 1 67 ? 0.141 -10.056 -10.945 1.00 97.06 67 GLN A C 1
ATOM 523 O O . GLN A 1 67 ? 0.279 -11.238 -10.627 1.00 97.06 67 GLN A O 1
ATOM 528 N N . TYR A 1 68 ? 0.450 -9.059 -10.114 1.00 97.75 68 TYR A N 1
ATOM 529 C CA . TYR A 1 68 ? 0.918 -9.280 -8.750 1.00 97.75 68 TYR A CA 1
ATOM 530 C C . TYR A 1 68 ? -0.092 -10.081 -7.918 1.00 97.75 68 TYR A C 1
ATOM 532 O O . TYR A 1 68 ? 0.305 -11.043 -7.263 1.00 97.75 68 TYR A O 1
ATOM 540 N N . TYR A 1 69 ? -1.388 -9.752 -7.968 1.00 97.00 69 TYR A N 1
ATOM 541 C CA . TYR A 1 69 ? -2.427 -10.496 -7.243 1.00 97.00 69 TYR A CA 1
ATOM 542 C C . TYR A 1 69 ? -2.548 -11.945 -7.723 1.00 97.00 69 TYR A C 1
ATOM 544 O O . TYR A 1 69 ? -2.683 -12.854 -6.899 1.00 97.00 69 TYR A O 1
ATOM 552 N N . ALA A 1 70 ? -2.471 -12.178 -9.036 1.00 96.12 70 ALA A N 1
ATOM 553 C CA . ALA A 1 70 ? -2.510 -13.520 -9.607 1.00 96.12 70 ALA A CA 1
ATOM 554 C C . ALA A 1 70 ? -1.337 -14.380 -9.107 1.00 96.12 70 ALA A C 1
ATOM 556 O O . ALA A 1 70 ? -1.559 -15.482 -8.602 1.00 96.12 70 ALA A O 1
ATOM 557 N N . LEU A 1 71 ? -0.108 -13.854 -9.171 1.00 96.56 71 LEU A N 1
ATOM 558 C CA . LEU A 1 71 ? 1.093 -14.551 -8.697 1.00 96.56 71 LEU A CA 1
ATOM 559 C C . LEU A 1 71 ? 1.084 -14.720 -7.174 1.00 96.56 71 LEU A C 1
ATOM 561 O O . LEU A 1 71 ? 1.372 -15.802 -6.673 1.00 96.56 71 LEU A O 1
ATOM 565 N N . SER A 1 72 ? 0.667 -13.694 -6.434 1.00 97.00 72 SER A N 1
ATOM 566 C CA . SER A 1 72 ? 0.530 -13.744 -4.976 1.00 97.00 72 SER A CA 1
ATOM 567 C C . SER A 1 72 ? -0.396 -14.866 -4.533 1.00 97.00 72 SER A C 1
ATOM 569 O O . SER A 1 72 ? -0.063 -15.593 -3.609 1.00 97.00 72 SER A O 1
ATOM 571 N N . LYS A 1 73 ? -1.529 -15.064 -5.218 1.00 96.25 73 LYS A N 1
ATOM 572 C CA . LYS A 1 73 ? -2.468 -16.152 -4.912 1.00 96.25 73 LYS A CA 1
ATOM 573 C C . LYS A 1 73 ? -1.875 -17.540 -5.174 1.00 96.25 73 LYS A C 1
ATOM 575 O O . LYS A 1 73 ? -2.228 -18.481 -4.473 1.00 96.25 73 LYS A O 1
ATOM 580 N N . MET A 1 74 ? -1.008 -17.674 -6.178 1.00 95.75 74 MET A N 1
ATOM 581 C CA . MET A 1 74 ? -0.350 -18.944 -6.508 1.00 95.75 74 MET A CA 1
ATOM 582 C C . MET A 1 74 ? 0.781 -19.277 -5.533 1.00 95.75 74 MET A C 1
ATOM 584 O O . MET A 1 74 ? 0.889 -20.419 -5.100 1.00 95.75 74 MET A O 1
ATOM 588 N N . TYR A 1 75 ? 1.594 -18.281 -5.172 1.00 96.81 75 TYR A N 1
ATOM 589 C CA . TYR A 1 75 ? 2.801 -18.464 -4.362 1.00 96.81 75 TYR A CA 1
ATOM 590 C C . TYR A 1 75 ? 2.610 -18.163 -2.869 1.00 96.81 75 TYR A C 1
ATOM 592 O O . TYR A 1 75 ? 3.576 -18.249 -2.117 1.00 96.81 75 TYR A O 1
ATOM 600 N N . HIS A 1 76 ? 1.395 -17.830 -2.417 1.00 96.88 76 HIS A N 1
ATOM 601 C CA . HIS A 1 76 ? 1.120 -17.529 -1.008 1.00 96.88 76 HIS A CA 1
ATOM 602 C C . HIS A 1 76 ? 1.537 -18.698 -0.096 1.00 96.88 76 HIS A C 1
ATOM 604 O O . HIS A 1 76 ? 1.139 -19.827 -0.382 1.00 96.88 76 HIS A O 1
ATOM 610 N N . PRO A 1 77 ? 2.255 -18.462 1.021 1.00 97.06 77 PRO A N 1
ATOM 611 C CA . PRO A 1 77 ? 2.774 -19.535 1.881 1.00 97.06 77 PRO A CA 1
ATOM 612 C C . PRO A 1 77 ? 1.690 -20.443 2.485 1.00 97.06 77 PRO A C 1
ATOM 614 O O . PRO A 1 77 ? 1.963 -21.599 2.785 1.00 97.06 77 PRO A O 1
ATOM 617 N N . ASP A 1 78 ? 0.460 -19.945 2.627 1.00 97.38 78 ASP A N 1
ATOM 618 C CA . ASP A 1 78 ? -0.669 -20.733 3.151 1.00 97.38 78 ASP A CA 1
ATOM 619 C C . ASP A 1 78 ? -1.281 -21.703 2.123 1.00 97.38 78 ASP A C 1
ATOM 621 O O . ASP A 1 78 ? -2.117 -22.541 2.469 1.00 97.38 78 ASP A O 1
ATOM 625 N N . VAL A 1 79 ? -0.913 -21.592 0.845 1.00 96.00 79 VAL A N 1
ATOM 626 C CA . VAL A 1 79 ? -1.368 -22.515 -0.200 1.00 96.00 79 VAL A CA 1
ATOM 627 C C . VAL A 1 79 ? -0.456 -23.741 -0.201 1.00 96.00 79 VAL A C 1
ATOM 629 O O . VAL A 1 79 ? 0.742 -23.642 0.029 1.00 96.00 79 VAL A O 1
ATOM 632 N N . THR A 1 80 ? -0.996 -24.923 -0.498 1.00 93.56 80 THR A N 1
ATOM 633 C CA . THR A 1 80 ? -0.249 -26.198 -0.483 1.00 93.56 80 THR A CA 1
ATOM 634 C C . THR A 1 80 ? 0.970 -26.241 -1.411 1.00 93.56 80 THR A C 1
ATOM 636 O O . THR A 1 80 ? 1.859 -27.058 -1.195 1.00 93.56 80 THR A O 1
ATOM 639 N N . GLN A 1 81 ? 1.014 -25.387 -2.435 1.00 93.38 81 GLN A N 1
ATOM 640 C CA . GLN A 1 81 ? 2.153 -25.206 -3.348 1.00 93.38 81 GLN A CA 1
ATOM 641 C C . GLN A 1 81 ? 2.824 -23.833 -3.181 1.00 93.38 81 GLN A C 1
ATOM 643 O O . GLN A 1 81 ? 3.548 -23.381 -4.065 1.00 93.38 81 GLN A O 1
ATOM 648 N N . GLY A 1 82 ? 2.548 -23.160 -2.066 1.00 93.88 82 GLY A N 1
ATOM 649 C CA . GLY A 1 82 ? 3.123 -21.874 -1.722 1.00 93.88 82 GLY A CA 1
ATOM 650 C C . GLY A 1 82 ? 4.627 -21.956 -1.511 1.00 93.88 82 GLY A C 1
ATOM 651 O O . GLY A 1 82 ? 5.148 -22.949 -1.004 1.00 93.88 82 GLY A O 1
ATOM 652 N N . ASP A 1 83 ? 5.318 -20.878 -1.862 1.00 95.94 83 ASP A N 1
ATOM 653 C CA . ASP A 1 83 ? 6.738 -20.705 -1.581 1.00 95.94 83 ASP A CA 1
ATOM 654 C C . ASP A 1 83 ? 6.935 -19.312 -0.979 1.00 95.94 83 ASP A C 1
ATOM 656 O O . ASP A 1 83 ? 6.859 -18.293 -1.670 1.00 95.94 83 ASP A O 1
ATOM 660 N N . ASP A 1 84 ? 7.192 -19.278 0.332 1.00 94.81 84 ASP A N 1
ATOM 661 C CA . ASP A 1 84 ? 7.422 -18.044 1.089 1.00 94.81 84 ASP A CA 1
ATOM 662 C C . ASP A 1 84 ? 8.543 -17.196 0.473 1.00 94.81 84 ASP A C 1
ATOM 664 O O . ASP A 1 84 ? 8.446 -15.968 0.440 1.00 94.81 84 ASP A O 1
ATOM 668 N N . THR A 1 85 ? 9.586 -17.827 -0.077 1.00 94.50 85 THR A N 1
ATOM 669 C CA . THR A 1 85 ? 10.715 -17.113 -0.684 1.00 94.50 85 THR A CA 1
ATOM 670 C C . THR A 1 85 ? 10.317 -16.437 -1.995 1.00 94.50 85 THR A C 1
ATOM 672 O O . THR A 1 85 ? 10.681 -15.279 -2.227 1.00 94.50 85 THR A O 1
ATOM 675 N N . MET A 1 86 ? 9.505 -17.102 -2.824 1.00 94.81 86 MET A N 1
ATOM 676 C CA . MET A 1 86 ? 8.973 -16.516 -4.058 1.00 94.81 86 MET A CA 1
ATOM 677 C C . MET A 1 86 ? 7.965 -15.409 -3.761 1.00 94.81 86 MET A C 1
ATOM 679 O O . MET A 1 86 ? 8.033 -14.343 -4.374 1.00 94.81 86 MET A O 1
ATOM 683 N N . PHE A 1 87 ? 7.081 -15.616 -2.783 1.00 96.06 87 PHE A N 1
ATOM 684 C CA . PHE A 1 87 ? 6.101 -14.615 -2.359 1.00 96.06 87 PHE A CA 1
ATOM 685 C C . PHE A 1 87 ? 6.774 -13.327 -1.875 1.00 96.06 87 PHE A C 1
ATOM 687 O O . PHE A 1 87 ? 6.466 -12.221 -2.318 1.00 96.06 87 PHE A O 1
ATOM 694 N N . LYS A 1 88 ? 7.785 -13.476 -1.023 1.00 94.19 88 LYS A N 1
ATOM 695 C CA . LYS A 1 88 ? 8.652 -12.388 -0.569 1.00 94.19 88 LYS A CA 1
ATOM 696 C C . LYS A 1 88 ? 9.307 -11.622 -1.720 1.00 94.19 88 LYS A C 1
ATOM 698 O O . LYS A 1 88 ? 9.327 -10.388 -1.712 1.00 94.19 88 LYS A O 1
ATOM 703 N N . ARG A 1 89 ? 9.814 -12.339 -2.728 1.00 94.12 89 ARG A N 1
ATOM 704 C CA . ARG A 1 89 ? 10.441 -11.739 -3.914 1.00 94.12 89 ARG A CA 1
ATOM 705 C C . ARG A 1 89 ? 9.432 -10.986 -4.786 1.00 94.12 89 ARG A C 1
ATOM 707 O O . ARG A 1 89 ? 9.753 -9.897 -5.258 1.00 94.12 89 ARG A O 1
ATOM 714 N N . LEU A 1 90 ? 8.220 -11.523 -4.950 1.00 96.19 90 LEU A N 1
ATOM 715 C CA . LEU A 1 90 ? 7.109 -10.856 -5.640 1.00 96.19 90 LEU A CA 1
ATOM 716 C C . LEU A 1 90 ? 6.742 -9.536 -4.969 1.00 96.19 90 LEU A C 1
ATOM 718 O O . LEU A 1 90 ? 6.645 -8.516 -5.650 1.00 96.19 90 LEU A O 1
ATOM 722 N N . ASN A 1 91 ? 6.607 -9.538 -3.642 1.00 95.69 91 ASN A N 1
ATOM 723 C CA . ASN A 1 91 ? 6.286 -8.332 -2.880 1.00 95.69 91 ASN A CA 1
ATOM 724 C C . ASN A 1 91 ? 7.367 -7.261 -3.060 1.00 95.69 91 ASN A C 1
ATOM 726 O O . ASN A 1 91 ? 7.047 -6.115 -3.380 1.00 95.69 91 ASN A O 1
ATOM 730 N N . LYS A 1 92 ? 8.648 -7.636 -2.923 1.00 93.62 92 LYS A N 1
ATOM 731 C CA . LYS A 1 92 ? 9.775 -6.713 -3.134 1.00 93.62 92 LYS A CA 1
ATOM 732 C C . LYS A 1 92 ? 9.733 -6.100 -4.536 1.00 93.62 92 LYS A C 1
ATOM 734 O O . LYS A 1 92 ? 9.789 -4.879 -4.667 1.00 93.62 92 LYS A O 1
ATOM 739 N N . ALA A 1 93 ? 9.574 -6.926 -5.569 1.00 95.88 93 ALA A N 1
ATOM 740 C CA . ALA A 1 93 ? 9.529 -6.463 -6.953 1.00 95.88 93 ALA A CA 1
ATOM 741 C C . ALA A 1 93 ? 8.326 -5.541 -7.229 1.00 95.88 93 ALA A C 1
ATOM 743 O O . ALA A 1 93 ? 8.485 -4.504 -7.869 1.00 95.88 93 ALA A O 1
ATOM 744 N N . TYR A 1 94 ? 7.144 -5.859 -6.694 1.00 97.00 94 TYR A N 1
ATOM 745 C CA . TYR A 1 94 ? 5.955 -5.015 -6.828 1.00 97.00 94 TYR A CA 1
ATOM 746 C C . TYR A 1 94 ? 6.174 -3.623 -6.221 1.00 97.00 94 TYR A C 1
ATOM 748 O O . TYR A 1 94 ? 5.931 -2.613 -6.881 1.00 97.00 94 TYR A O 1
ATOM 756 N N . HIS A 1 95 ? 6.703 -3.554 -4.997 1.00 94.94 95 HIS A N 1
ATOM 757 C CA . HIS A 1 95 ? 6.982 -2.277 -4.340 1.00 94.94 95 HIS A CA 1
ATOM 758 C C . HIS A 1 95 ? 8.061 -1.461 -5.062 1.00 94.94 95 HIS A C 1
ATOM 760 O O . HIS A 1 95 ? 7.886 -0.256 -5.226 1.00 94.94 95 HIS A O 1
ATOM 766 N N . GLN A 1 96 ? 9.114 -2.106 -5.572 1.00 93.94 96 GLN A N 1
ATOM 767 C CA . GLN A 1 96 ? 10.131 -1.428 -6.382 1.00 93.94 96 GLN A CA 1
ATOM 768 C C . GLN A 1 96 ? 9.541 -0.826 -7.662 1.00 93.94 96 GLN A C 1
ATOM 770 O O . GLN A 1 96 ? 9.890 0.294 -8.022 1.00 93.94 96 GLN A O 1
ATOM 775 N N . ILE A 1 97 ? 8.615 -1.518 -8.337 1.00 95.38 97 ILE A N 1
ATOM 776 C CA . ILE A 1 97 ? 7.931 -0.960 -9.514 1.00 95.38 97 ILE A CA 1
ATOM 777 C C . ILE A 1 97 ? 7.119 0.283 -9.136 1.00 95.38 97 ILE A C 1
ATOM 779 O O . ILE A 1 97 ? 7.146 1.267 -9.876 1.00 95.38 97 ILE A O 1
ATOM 783 N N . LEU A 1 98 ? 6.418 0.264 -7.998 1.00 94.88 98 LEU A N 1
ATOM 784 C CA . LEU A 1 98 ? 5.674 1.433 -7.521 1.00 94.88 98 LEU A CA 1
ATOM 785 C C . LEU A 1 98 ? 6.599 2.609 -7.190 1.00 94.88 98 LEU A C 1
ATOM 787 O O . LEU A 1 98 ? 6.276 3.743 -7.531 1.00 94.88 98 LEU A O 1
ATOM 791 N N . ASP A 1 99 ? 7.747 2.348 -6.567 1.00 92.94 99 ASP A N 1
ATOM 792 C CA . ASP A 1 99 ? 8.742 3.379 -6.261 1.00 92.94 99 ASP A CA 1
ATOM 793 C C . ASP A 1 99 ? 9.333 3.989 -7.543 1.00 9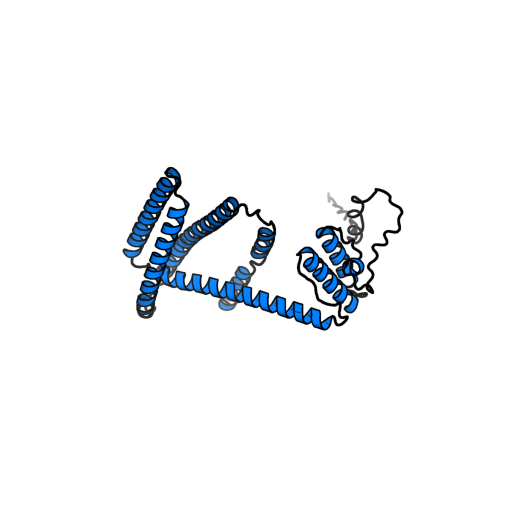2.94 99 ASP A C 1
ATOM 795 O O . ASP A 1 99 ? 9.360 5.213 -7.675 1.00 92.94 99 ASP A O 1
ATOM 799 N N . ILE A 1 100 ? 9.681 3.155 -8.533 1.00 94.06 100 ILE A N 1
ATOM 800 C CA . ILE A 1 100 ? 10.144 3.598 -9.861 1.00 94.06 100 ILE A CA 1
ATOM 801 C C . ILE A 1 100 ? 9.077 4.458 -10.555 1.00 94.06 100 ILE A C 1
ATOM 803 O O . ILE A 1 100 ? 9.394 5.492 -11.139 1.00 94.06 100 ILE A O 1
ATOM 807 N N . ARG A 1 101 ? 7.801 4.054 -10.497 1.00 93.44 101 ARG A N 1
ATOM 808 C CA . ARG A 1 101 ? 6.680 4.809 -11.088 1.00 93.44 101 ARG A CA 1
ATOM 809 C C . ARG A 1 101 ? 6.433 6.142 -10.385 1.00 93.44 101 ARG A C 1
ATOM 811 O O . ARG A 1 101 ? 6.054 7.096 -11.053 1.00 93.44 101 ARG A O 1
ATOM 818 N N . ALA A 1 102 ? 6.678 6.210 -9.080 1.00 93.38 102 ALA A N 1
ATOM 819 C CA . ALA A 1 102 ? 6.582 7.437 -8.295 1.00 93.38 102 ALA A CA 1
ATOM 820 C C . ALA A 1 102 ? 7.790 8.378 -8.477 1.00 93.38 102 ALA A C 1
ATOM 822 O O . ALA A 1 102 ? 7.855 9.406 -7.809 1.00 93.38 102 ALA A O 1
ATOM 823 N N . GLY A 1 103 ? 8.764 8.024 -9.327 1.00 92.44 103 GLY A N 1
ATOM 824 C CA . GLY A 1 103 ? 9.979 8.815 -9.530 1.00 92.44 103 GLY A CA 1
ATOM 825 C C . GLY A 1 103 ? 10.906 8.835 -8.313 1.00 92.44 103 GLY A C 1
ATOM 826 O O . GLY A 1 103 ? 11.708 9.754 -8.176 1.00 92.44 103 GLY A O 1
ATOM 827 N N . ARG A 1 104 ? 10.786 7.856 -7.406 1.00 88.44 104 ARG A N 1
ATOM 828 C CA . ARG A 1 104 ? 11.714 7.706 -6.282 1.00 88.44 104 ARG A CA 1
ATOM 829 C C . ARG A 1 104 ? 12.964 6.987 -6.774 1.00 88.44 104 ARG A C 1
ATOM 831 O O . ARG A 1 104 ? 12.861 5.912 -7.365 1.00 88.44 104 ARG A O 1
ATOM 838 N N . ASP A 1 105 ? 14.130 7.559 -6.498 1.00 82.44 105 ASP A N 1
ATOM 839 C CA . ASP A 1 105 ? 15.407 6.915 -6.788 1.00 82.44 105 ASP A CA 1
ATOM 840 C C . ASP A 1 105 ? 15.542 5.651 -5.932 1.00 82.44 105 ASP A C 1
ATOM 842 O O . ASP A 1 105 ? 15.757 5.698 -4.719 1.00 82.44 105 ASP A O 1
ATOM 846 N N . VAL A 1 106 ? 15.364 4.493 -6.566 1.00 77.62 106 VAL A N 1
ATOM 847 C CA . VAL A 1 106 ? 15.600 3.194 -5.938 1.00 77.62 106 VAL A CA 1
ATOM 848 C C . VAL A 1 106 ? 17.085 2.876 -6.100 1.00 77.62 106 VAL A C 1
ATOM 850 O O . VAL A 1 106 ? 17.484 2.164 -7.016 1.00 77.62 106 VAL A O 1
ATOM 853 N N . GLU A 1 107 ? 17.912 3.430 -5.213 1.00 68.31 107 GLU A N 1
ATOM 854 C CA . GLU A 1 107 ? 19.334 3.061 -5.084 1.00 68.31 107 GLU A CA 1
ATOM 855 C C . GLU A 1 107 ? 19.531 1.699 -4.395 1.00 68.31 107 GLU A C 1
ATOM 857 O O . GLU A 1 107 ? 20.656 1.221 -4.261 1.00 68.31 107 GLU A O 1
ATOM 862 N N . GLU A 1 108 ? 18.445 1.052 -3.958 1.00 64.69 108 GLU A N 1
ATOM 863 C CA . GLU A 1 108 ? 18.500 -0.250 -3.300 1.00 64.69 108 GLU A CA 1
ATOM 864 C C . GLU A 1 108 ? 18.985 -1.321 -4.287 1.00 64.69 108 GLU A C 1
ATOM 866 O O . GLU A 1 108 ? 18.221 -1.877 -5.086 1.00 64.69 108 GLU A O 1
ATOM 871 N N . GLU A 1 109 ? 20.283 -1.622 -4.206 1.00 68.38 109 GLU A N 1
ATOM 872 C CA . GLU A 1 109 ? 20.868 -2.815 -4.794 1.00 68.38 109 GLU A CA 1
ATOM 873 C C . GLU A 1 109 ? 20.006 -4.007 -4.366 1.00 68.38 109 GLU A C 1
ATOM 875 O O . GLU A 1 109 ? 19.605 -4.124 -3.204 1.00 68.38 109 GLU A O 1
ATOM 880 N N . PHE A 1 110 ? 19.624 -4.848 -5.329 1.00 64.88 110 PHE A N 1
ATOM 881 C CA . PHE A 1 110 ? 18.767 -6.000 -5.077 1.00 64.88 110 PHE A CA 1
ATOM 882 C C . PHE A 1 110 ? 19.562 -7.032 -4.266 1.00 64.88 110 PHE A C 1
ATOM 884 O O . PHE A 1 110 ? 20.040 -8.020 -4.811 1.00 64.88 110 PHE A O 1
ATOM 891 N N . ASP A 1 111 ? 19.744 -6.771 -2.972 1.00 66.88 111 ASP A N 1
ATOM 892 C CA . ASP A 1 111 ? 20.322 -7.719 -2.037 1.00 66.88 111 ASP A CA 1
ATOM 893 C C . ASP A 1 111 ? 19.312 -8.856 -1.866 1.00 66.88 111 ASP A C 1
ATOM 895 O O . ASP A 1 111 ? 18.110 -8.629 -1.651 1.00 66.88 111 ASP A O 1
ATOM 899 N N . ASP A 1 112 ? 19.798 -10.082 -2.026 1.00 65.94 112 ASP A N 1
ATOM 900 C CA . ASP A 1 112 ? 19.005 -11.305 -1.949 1.00 65.94 112 ASP A CA 1
ATOM 901 C C . ASP A 1 112 ? 18.482 -11.549 -0.516 1.00 65.94 112 ASP A C 1
ATOM 903 O O . ASP A 1 112 ? 17.580 -12.366 -0.308 1.00 65.94 112 ASP A O 1
ATOM 907 N N . SER A 1 113 ? 18.968 -10.789 0.476 1.00 74.56 113 SER A N 1
ATOM 908 C CA . SER A 1 113 ? 18.413 -10.765 1.830 1.00 74.56 113 SER A CA 1
ATOM 909 C C . SER A 1 113 ? 17.037 -10.086 1.875 1.00 74.56 113 SER A C 1
ATOM 911 O O . SER A 1 113 ? 16.881 -8.897 2.168 1.00 74.56 113 SER A O 1
ATOM 913 N N . CYS A 1 114 ? 15.983 -10.864 1.626 1.00 73.62 114 CYS A N 1
ATOM 914 C CA . CYS A 1 114 ? 14.601 -10.414 1.811 1.00 73.62 114 CYS A CA 1
ATOM 915 C C . CYS A 1 114 ? 14.316 -9.926 3.249 1.00 73.62 114 CYS A C 1
ATOM 917 O O . CYS A 1 114 ? 13.442 -9.086 3.472 1.00 73.62 114 CYS A O 1
ATOM 919 N N . GLU A 1 115 ? 15.073 -10.411 4.232 1.00 80.69 115 GLU A N 1
ATOM 920 C CA . GLU A 1 115 ? 14.872 -10.074 5.637 1.00 80.69 115 GLU A CA 1
ATOM 921 C C . GLU A 1 115 ? 15.052 -8.577 5.917 1.00 80.69 115 GLU A C 1
ATOM 923 O O . GLU A 1 115 ? 14.238 -7.995 6.636 1.00 80.69 115 GLU A O 1
ATOM 928 N N . SER A 1 116 ? 16.028 -7.929 5.271 1.00 80.12 116 SER A N 1
ATOM 929 C CA . SER A 1 116 ? 16.238 -6.479 5.384 1.00 80.12 116 SER A CA 1
ATOM 930 C C . SER A 1 116 ? 15.011 -5.690 4.907 1.00 80.12 116 SER A C 1
ATOM 932 O O . SER A 1 116 ? 14.460 -4.870 5.645 1.00 80.12 116 SER A O 1
ATOM 934 N N . TRP A 1 117 ? 14.490 -6.022 3.721 1.00 80.25 117 TRP A N 1
ATOM 935 C CA . TRP A 1 117 ? 13.303 -5.373 3.151 1.00 80.25 117 TRP A CA 1
ATOM 936 C C . TRP A 1 117 ? 12.063 -5.543 4.042 1.00 80.25 117 TRP A C 1
ATOM 938 O O . TRP A 1 117 ? 11.332 -4.582 4.296 1.00 80.25 117 TRP A O 1
ATOM 948 N N . VAL A 1 118 ? 11.854 -6.747 4.591 1.00 81.88 118 VAL A N 1
ATOM 949 C CA . VAL A 1 118 ? 10.750 -7.014 5.528 1.00 81.88 118 VAL A CA 1
ATOM 950 C C . VAL A 1 118 ? 10.851 -6.124 6.772 1.00 81.88 118 VAL A C 1
ATOM 952 O O . VAL A 1 118 ? 9.824 -5.627 7.245 1.00 81.88 118 VAL A O 1
ATOM 955 N N . GLN A 1 119 ? 12.054 -5.889 7.305 1.00 85.56 119 GLN A N 1
ATOM 956 C CA . GLN A 1 119 ? 12.246 -4.980 8.441 1.00 85.56 119 GLN A CA 1
ATOM 957 C C . GLN A 1 119 ? 11.958 -3.523 8.061 1.00 85.56 119 GLN A C 1
ATOM 959 O O . GLN A 1 119 ? 11.242 -2.838 8.796 1.00 85.56 119 GLN A O 1
ATOM 964 N N . THR A 1 120 ? 12.421 -3.067 6.895 1.00 82.75 120 THR A N 1
ATOM 965 C CA . THR A 1 120 ? 12.167 -1.705 6.393 1.00 82.75 120 THR A CA 1
ATOM 966 C C . THR A 1 120 ? 10.671 -1.431 6.219 1.00 82.75 120 THR A C 1
ATOM 968 O O . THR A 1 120 ? 10.173 -0.395 6.668 1.00 82.75 120 THR A O 1
ATOM 971 N N . VAL A 1 121 ? 9.916 -2.374 5.644 1.00 81.12 121 VAL A N 1
ATOM 972 C CA . VAL A 1 121 ? 8.453 -2.254 5.494 1.00 81.12 121 VAL A CA 1
ATOM 973 C C . VAL A 1 121 ? 7.749 -2.255 6.850 1.00 81.12 121 VAL A C 1
ATOM 975 O O . VAL A 1 121 ? 6.873 -1.422 7.092 1.00 81.12 121 VAL A O 1
ATOM 978 N N . LYS A 1 122 ? 8.146 -3.144 7.771 1.00 87.12 122 LYS A N 1
ATOM 979 C CA . LYS A 1 122 ? 7.598 -3.167 9.137 1.00 87.12 122 LYS A CA 1
ATOM 980 C C . LYS A 1 122 ? 7.821 -1.839 9.854 1.00 87.12 122 LYS A C 1
ATOM 982 O O . LYS A 1 122 ? 6.902 -1.347 10.511 1.00 87.12 122 LYS A O 1
ATOM 987 N N . GLU A 1 123 ? 9.005 -1.250 9.727 1.00 89.31 123 GLU A N 1
ATOM 988 C CA . GLU A 1 123 ? 9.325 0.034 10.347 1.00 89.31 123 GLU A CA 1
ATOM 989 C C . GLU A 1 123 ? 8.542 1.190 9.711 1.00 89.31 123 GLU A C 1
ATOM 991 O O . GLU A 1 123 ? 7.983 2.019 10.431 1.00 89.31 123 GLU A O 1
ATOM 996 N N . ARG A 1 124 ? 8.393 1.209 8.380 1.00 84.50 124 ARG A N 1
ATOM 997 C CA . ARG A 1 124 ? 7.536 2.182 7.680 1.00 84.50 124 ARG A CA 1
ATOM 998 C C . ARG A 1 124 ? 6.088 2.108 8.171 1.00 84.50 124 ARG A C 1
ATOM 1000 O O . ARG A 1 124 ? 5.527 3.127 8.570 1.00 84.50 124 ARG A O 1
ATOM 1007 N N . ASN A 1 125 ? 5.526 0.904 8.256 1.00 82.75 125 ASN A N 1
ATOM 1008 C CA . ASN A 1 125 ? 4.168 0.689 8.762 1.00 82.75 125 ASN A CA 1
ATOM 1009 C C . ASN A 1 125 ? 4.026 1.111 10.234 1.00 82.75 125 ASN A C 1
ATOM 1011 O O . ASN A 1 125 ? 3.006 1.679 10.624 1.00 82.75 125 ASN A O 1
ATOM 1015 N N . ARG A 1 126 ? 5.048 0.879 11.070 1.00 89.75 126 ARG A N 1
ATOM 1016 C CA . ARG A 1 126 ? 5.072 1.370 12.460 1.00 89.75 126 ARG A CA 1
ATOM 1017 C C . ARG A 1 126 ? 5.065 2.892 12.527 1.00 89.75 126 ARG A C 1
ATOM 1019 O O . ARG A 1 126 ? 4.332 3.443 13.345 1.00 89.75 126 ARG A O 1
ATOM 1026 N N . ARG A 1 127 ? 5.848 3.572 11.687 1.00 87.94 127 ARG A N 1
ATOM 1027 C CA . ARG A 1 127 ? 5.864 5.042 11.617 1.00 87.94 127 ARG A CA 1
ATOM 1028 C C . ARG A 1 127 ? 4.521 5.594 1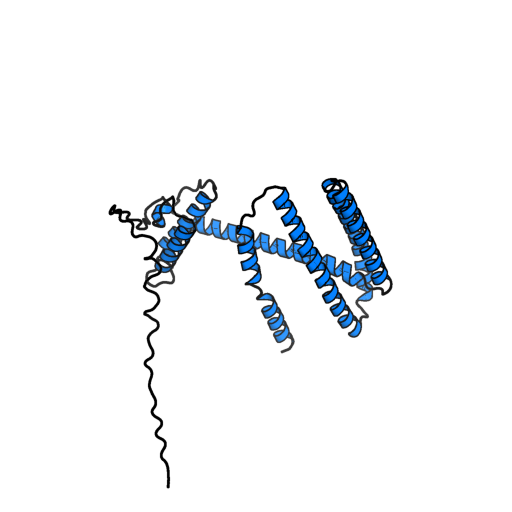1.171 1.00 87.94 127 ARG A C 1
ATOM 1030 O O . ARG A 1 127 ? 4.021 6.504 11.820 1.00 87.94 127 ARG A O 1
ATOM 1037 N N . GLN A 1 128 ? 3.909 4.998 10.151 1.00 83.00 128 GLN A N 1
ATOM 1038 C CA . GLN A 1 128 ? 2.583 5.405 9.689 1.00 83.00 128 GLN A CA 1
ATOM 1039 C C . GLN A 1 128 ? 1.532 5.223 10.790 1.00 83.00 128 GLN A C 1
ATOM 1041 O O . GLN A 1 128 ? 0.798 6.158 11.081 1.00 83.00 128 GLN A O 1
ATOM 1046 N N . ARG A 1 129 ? 1.530 4.085 11.500 1.00 82.31 129 ARG A N 1
ATOM 1047 C CA . ARG A 1 129 ? 0.640 3.864 12.657 1.00 82.31 129 ARG A CA 1
ATOM 1048 C C . ARG A 1 129 ? 0.880 4.843 13.805 1.00 82.31 129 ARG A C 1
ATOM 1050 O O . ARG A 1 129 ? -0.066 5.238 14.472 1.00 82.31 129 ARG A O 1
ATOM 1057 N N . ARG A 1 130 ? 2.135 5.225 14.067 1.00 88.12 130 ARG A N 1
ATOM 1058 C CA . ARG A 1 130 ? 2.459 6.255 15.069 1.00 88.12 130 ARG A CA 1
ATOM 1059 C C . ARG A 1 130 ? 1.975 7.630 14.625 1.00 88.12 130 ARG A C 1
ATOM 1061 O O . ARG A 1 130 ? 1.434 8.353 15.445 1.00 88.12 130 ARG A O 1
ATOM 1068 N N . SER A 1 131 ? 2.146 7.970 13.351 1.00 82.19 131 SER A N 1
ATOM 1069 C CA . SER A 1 131 ? 1.659 9.224 12.780 1.00 82.19 131 SER A CA 1
ATOM 1070 C C . SER A 1 131 ? 0.136 9.306 12.862 1.00 82.19 131 SER A C 1
ATOM 1072 O O . SER A 1 131 ? -0.373 10.271 13.416 1.00 82.19 131 SER A O 1
ATOM 1074 N N . THR A 1 132 ? -0.592 8.266 12.453 1.00 78.06 132 THR A N 1
ATOM 1075 C CA . THR A 1 132 ? -2.059 8.247 12.556 1.00 78.06 132 THR A CA 1
ATOM 1076 C C . THR A 1 132 ? -2.548 8.218 14.003 1.00 78.06 132 THR A C 1
ATOM 1078 O O . THR A 1 132 ? -3.513 8.901 14.334 1.00 78.06 132 THR A O 1
ATOM 1081 N N . ALA A 1 133 ? -1.869 7.495 14.900 1.00 82.38 133 ALA A N 1
ATOM 1082 C CA . ALA A 1 133 ? -2.175 7.537 16.330 1.00 82.38 133 ALA A CA 1
ATOM 1083 C C . ALA A 1 133 ? -1.917 8.924 16.944 1.00 82.38 133 ALA A C 1
ATOM 1085 O O . ALA A 1 133 ? -2.680 9.354 17.806 1.00 82.38 133 ALA A O 1
ATOM 1086 N N . ASN A 1 134 ? -0.874 9.630 16.496 1.00 81.06 134 ASN A N 1
ATOM 1087 C CA . ASN A 1 134 ? -0.589 10.997 16.924 1.00 81.06 134 ASN A CA 1
ATOM 1088 C C . ASN A 1 134 ? -1.628 11.985 16.382 1.00 81.06 134 ASN A C 1
ATOM 1090 O O . ASN A 1 134 ? -2.127 12.776 17.172 1.00 81.06 134 ASN A O 1
ATOM 1094 N N . MET A 1 135 ? -2.027 11.879 15.107 1.00 73.44 135 MET A N 1
ATOM 1095 C CA . MET A 1 135 ? -3.103 12.708 14.541 1.00 73.44 135 MET A CA 1
ATOM 1096 C C . MET A 1 135 ? -4.404 12.529 15.327 1.00 73.44 135 MET A C 1
ATOM 1098 O O . MET A 1 135 ? -4.979 13.505 15.789 1.00 73.44 135 MET A O 1
ATOM 1102 N N . ARG A 1 136 ? -4.801 11.282 15.620 1.00 75.06 136 ARG A N 1
ATOM 1103 C CA . ARG A 1 136 ? -5.982 11.012 16.461 1.00 75.06 136 ARG A CA 1
ATOM 1104 C C . ARG A 1 136 ? -5.859 11.589 17.868 1.00 75.06 136 ARG A C 1
ATOM 1106 O O . ARG A 1 136 ? -6.852 11.988 18.466 1.00 75.06 136 ARG A O 1
ATOM 1113 N N . LYS A 1 137 ? -4.649 11.605 18.432 1.00 80.69 137 LYS A N 1
ATOM 1114 C CA . LYS A 1 137 ? -4.394 12.189 19.752 1.00 80.69 137 LYS A CA 1
ATOM 1115 C C . LYS A 1 137 ? -4.548 13.711 19.716 1.00 80.69 137 LYS A C 1
ATOM 1117 O O . LYS A 1 137 ? -5.122 14.271 20.644 1.00 80.69 137 LYS A O 1
ATOM 1122 N N . GLU A 1 138 ? -4.053 14.358 18.667 1.00 74.62 138 GLU A N 1
ATOM 1123 C CA . GLU A 1 138 ? -4.197 15.800 18.441 1.00 74.62 138 GLU A CA 1
ATOM 1124 C C . GLU A 1 138 ? -5.662 16.183 18.200 1.00 74.62 138 GLU A C 1
ATOM 1126 O O . GLU A 1 138 ? -6.168 17.065 18.889 1.00 74.62 138 GLU A O 1
ATOM 1131 N N . GLU A 1 139 ? -6.378 15.450 17.343 1.00 72.62 139 GLU A N 1
ATOM 1132 C CA . GLU A 1 139 ? -7.827 15.601 17.132 1.00 72.62 139 GLU A CA 1
ATOM 1133 C C . GLU A 1 139 ? -8.608 15.435 18.441 1.00 72.62 139 GLU A C 1
ATOM 1135 O O . GLU A 1 139 ? -9.469 16.250 18.773 1.00 72.62 139 GLU A O 1
ATOM 1140 N N . TYR A 1 140 ? -8.278 14.409 19.231 1.00 75.31 140 TYR A N 1
ATOM 1141 C CA . TYR A 1 140 ? -8.891 14.186 20.537 1.00 75.31 140 TYR A CA 1
ATOM 1142 C C . TYR A 1 140 ? -8.624 15.345 21.503 1.00 75.31 140 TYR A C 1
ATOM 1144 O O . TYR A 1 140 ? -9.537 15.762 22.215 1.00 75.31 140 TYR A O 1
ATOM 1152 N N . PHE A 1 141 ? -7.403 15.886 21.542 1.00 73.06 141 PHE A N 1
ATOM 1153 C CA . PHE A 1 141 ? -7.097 17.038 22.391 1.00 73.06 141 PHE A CA 1
ATOM 1154 C C . PHE A 1 141 ? -7.831 18.296 21.937 1.00 73.06 141 PHE A C 1
ATOM 1156 O O . PHE A 1 141 ? -8.429 18.960 22.780 1.00 73.06 141 PHE A O 1
ATOM 1163 N N . MET A 1 142 ? -7.875 18.571 20.631 1.00 74.31 142 MET A N 1
ATOM 1164 C CA . MET A 1 142 ? -8.659 19.681 20.083 1.00 74.31 142 MET A CA 1
ATOM 1165 C C . MET A 1 142 ? -10.137 19.558 20.462 1.00 74.31 142 MET A C 1
ATOM 1167 O O . MET A 1 142 ? -10.741 20.513 20.946 1.00 74.31 142 MET A O 1
ATOM 1171 N N . MET A 1 143 ? -10.714 18.367 20.309 1.00 69.81 143 MET A N 1
ATOM 1172 C CA . MET A 1 143 ? -12.120 18.112 20.614 1.00 69.81 143 MET A CA 1
ATOM 1173 C C . MET A 1 143 ? -12.413 18.150 22.122 1.00 69.81 143 MET A C 1
ATOM 1175 O O . MET A 1 143 ? -13.462 18.645 22.530 1.00 69.81 143 MET A O 1
ATOM 1179 N N . ARG A 1 144 ? -11.483 17.689 22.968 1.00 76.69 144 ARG A N 1
ATOM 1180 C CA . ARG A 1 144 ? -11.591 17.769 24.434 1.00 76.69 144 ARG A CA 1
ATOM 1181 C C . ARG A 1 144 ? -11.535 19.211 24.924 1.00 76.69 144 ARG A C 1
ATOM 1183 O O . ARG A 1 144 ? -12.360 19.604 25.745 1.00 76.69 144 ARG A O 1
ATOM 1190 N N . ASP A 1 145 ? -10.569 19.986 24.450 1.00 69.12 145 ASP A N 1
ATOM 1191 C CA . ASP A 1 145 ? -10.390 21.370 24.888 1.00 69.12 145 ASP A CA 1
ATOM 1192 C C . ASP A 1 145 ? -11.562 22.236 24.389 1.00 69.12 145 ASP A C 1
ATOM 1194 O O . ASP A 1 145 ? -12.076 23.079 25.127 1.00 69.12 145 ASP A O 1
ATOM 1198 N N . TRP A 1 146 ? -12.102 21.924 23.206 1.00 67.88 146 TRP A N 1
ATOM 1199 C CA . TRP A 1 146 ? -13.358 22.495 22.721 1.00 67.88 146 TRP A CA 1
ATOM 1200 C C . TRP A 1 146 ? -14.572 22.076 23.567 1.00 67.88 146 TRP A C 1
ATOM 1202 O O . TRP A 1 146 ? -15.369 22.927 23.944 1.00 67.88 146 TRP A O 1
ATOM 1212 N N . TYR A 1 147 ? -14.705 20.802 23.949 1.00 63.78 147 TYR A N 1
ATOM 1213 C CA . TYR A 1 147 ? -15.771 20.332 24.850 1.00 63.78 147 TYR A CA 1
ATOM 1214 C C . TYR A 1 147 ? -15.738 21.050 26.209 1.00 63.78 147 TYR A C 1
ATOM 1216 O O . TYR A 1 147 ? -16.778 21.435 26.752 1.00 63.78 147 TYR A O 1
ATOM 1224 N N . ILE A 1 148 ? -14.540 21.268 26.761 1.00 65.19 148 ILE A N 1
ATOM 1225 C CA . ILE A 1 148 ? -14.341 22.035 27.999 1.00 65.19 148 ILE A CA 1
ATOM 1226 C C . ILE A 1 148 ? -14.753 23.495 27.796 1.00 65.19 148 ILE A C 1
ATOM 1228 O O . ILE A 1 148 ? -15.376 24.072 28.687 1.00 65.19 148 ILE A O 1
ATOM 1232 N N . PHE A 1 149 ? -14.456 24.081 26.634 1.00 63.34 149 PHE A N 1
ATOM 1233 C CA . PHE A 1 149 ? -14.847 25.446 26.283 1.00 63.34 149 PHE A CA 1
ATOM 1234 C C . PHE A 1 149 ? -16.368 25.614 26.136 1.00 63.34 149 PHE A C 1
ATOM 1236 O O . PHE A 1 149 ? -16.927 26.607 26.602 1.00 63.34 149 PHE A O 1
ATOM 1243 N N . THR A 1 150 ? -17.065 24.643 25.547 1.00 58.81 150 THR A N 1
ATOM 1244 C CA . THR A 1 150 ? -18.497 24.764 25.223 1.00 58.81 150 THR A CA 1
ATOM 1245 C C . THR A 1 150 ? -19.416 24.384 26.378 1.00 58.81 150 THR A C 1
ATOM 1247 O O . THR A 1 150 ? -20.353 25.125 26.669 1.00 58.81 150 THR A O 1
ATOM 1250 N N . SER A 1 151 ? -19.114 23.307 27.113 1.00 59.31 151 SER A N 1
ATOM 1251 C CA . SER A 1 151 ? -19.847 22.896 28.338 1.00 59.31 151 SER A CA 1
ATOM 1252 C C . SER A 1 151 ? -19.836 23.964 29.434 1.00 59.31 151 SER A C 1
ATOM 1254 O O . SER A 1 151 ? -20.692 24.040 30.312 1.00 59.31 151 SER A O 1
ATOM 1256 N N . SER A 1 152 ? -18.843 24.820 29.330 1.00 59.25 152 SER A N 1
ATOM 1257 C CA . SER A 1 152 ? -18.616 26.012 30.094 1.00 59.25 152 SER A CA 1
ATOM 1258 C C . SER A 1 152 ? -19.621 27.134 29.743 1.00 59.25 152 SER A C 1
ATOM 1260 O O . SER A 1 152 ? -20.092 27.818 30.641 1.00 59.25 152 SER A O 1
ATOM 1262 N N . CYS A 1 153 ? -20.053 27.340 28.500 1.00 56.00 153 CYS A N 1
ATOM 1263 C CA . CYS A 1 153 ? -21.072 28.316 28.013 1.00 56.00 153 CYS A CA 1
ATOM 1264 C C . CYS A 1 153 ? -22.393 28.544 28.805 1.00 56.00 153 CYS A C 1
ATOM 1266 O O . CYS A 1 153 ? -23.226 29.335 28.383 1.00 56.00 153 CYS A O 1
ATOM 1268 N N . ARG A 1 154 ? -22.616 27.860 29.925 1.00 55.44 154 ARG A N 1
ATOM 1269 C CA . ARG A 1 154 ? -23.889 27.331 30.404 1.00 55.44 154 ARG A CA 1
ATOM 1270 C C . ARG A 1 154 ? -24.678 28.199 31.389 1.00 55.44 154 ARG A C 1
ATOM 1272 O O . ARG A 1 154 ? -25.602 27.690 32.019 1.00 55.44 154 ARG A O 1
ATOM 1279 N N . THR A 1 155 ? -24.363 29.487 31.553 1.00 60.19 155 THR A N 1
ATOM 1280 C CA . THR A 1 155 ? -25.333 30.380 32.213 1.00 60.19 155 THR A CA 1
ATOM 1281 C C . THR A 1 155 ? -26.348 30.851 31.165 1.00 60.19 155 THR A C 1
ATOM 1283 O O . THR A 1 155 ? -25.975 31.211 30.051 1.00 60.19 155 THR A O 1
ATOM 1286 N N . GLU A 1 156 ? -27.649 30.838 31.480 1.00 56.53 156 GLU A N 1
ATOM 1287 C CA . GLU A 1 156 ? -28.730 31.157 30.518 1.00 56.53 156 GLU A CA 1
ATOM 1288 C C . GLU A 1 156 ? -28.593 32.550 29.864 1.00 56.53 156 GLU A C 1
ATOM 1290 O O . GLU A 1 156 ? -29.112 32.792 28.768 1.00 56.53 156 GLU A O 1
ATOM 1295 N N . ASN A 1 157 ? -27.874 33.472 30.512 1.00 61.31 157 ASN A N 1
ATOM 1296 C CA . ASN A 1 157 ? -27.563 34.783 29.948 1.00 61.31 157 ASN A CA 1
ATOM 1297 C C . ASN A 1 157 ? -26.355 34.752 28.996 1.00 61.31 157 ASN A C 1
ATOM 1299 O O . ASN A 1 157 ? -26.349 35.508 28.020 1.00 61.31 157 ASN A O 1
ATOM 1303 N N . ASP A 1 158 ? -25.390 33.855 29.211 1.00 57.41 158 ASP A N 1
ATOM 1304 C CA . ASP A 1 158 ? -24.191 33.731 28.377 1.00 57.41 158 ASP A CA 1
ATOM 1305 C C . 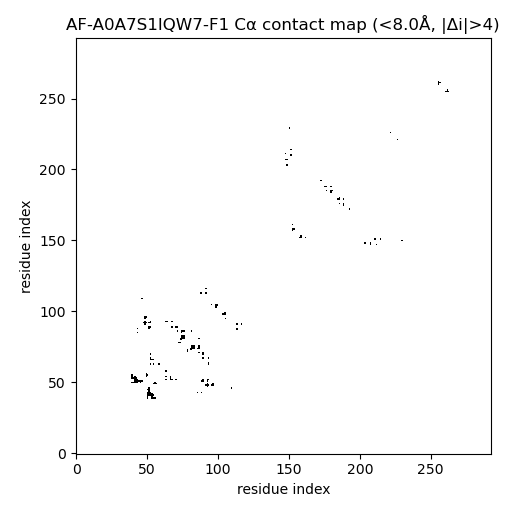ASP A 1 158 ? -24.469 33.050 27.040 1.00 57.41 158 ASP A C 1
ATOM 1307 O O . ASP A 1 158 ? -23.919 33.482 26.032 1.00 57.41 158 ASP A O 1
ATOM 1311 N N . GLU A 1 159 ? -25.378 32.072 26.962 1.00 56.81 159 GLU A N 1
ATOM 1312 C CA . GLU A 1 159 ? -25.733 31.462 25.670 1.00 56.81 159 GLU A CA 1
ATOM 1313 C C . GLU A 1 159 ? -26.348 32.492 24.718 1.00 56.81 159 GLU A C 1
ATOM 1315 O O . GLU A 1 159 ? -25.977 32.592 23.547 1.00 56.81 159 GLU A O 1
ATOM 1320 N N . ARG A 1 160 ? -27.261 33.330 25.221 1.00 65.81 160 ARG A N 1
ATOM 1321 C CA . ARG A 1 160 ? -2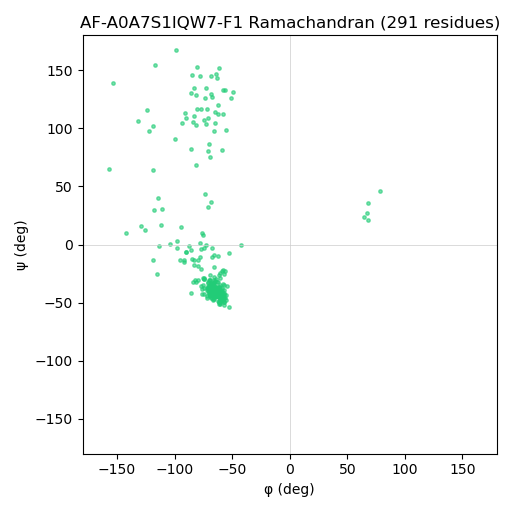7.881 34.388 24.411 1.00 65.81 160 ARG A CA 1
ATOM 1322 C C . ARG A 1 160 ? -26.863 35.436 23.985 1.00 65.81 160 ARG A C 1
ATOM 1324 O O . ARG A 1 160 ? -26.971 35.942 22.869 1.00 65.81 160 ARG A O 1
ATOM 1331 N N . LEU A 1 161 ? -25.904 35.773 24.844 1.00 64.00 161 LEU A N 1
ATOM 1332 C CA . LEU A 1 161 ? -24.831 36.707 24.511 1.00 64.00 161 LEU A CA 1
ATOM 1333 C C . LEU A 1 161 ? -23.854 36.103 23.505 1.00 64.00 161 LEU A C 1
ATOM 1335 O O . LEU A 1 161 ? -23.537 36.771 22.527 1.00 64.00 161 LEU A O 1
ATOM 1339 N N . PHE A 1 162 ? -23.471 34.839 23.670 1.00 70.56 162 PHE A N 1
ATOM 1340 C CA . PHE A 1 162 ? -22.627 34.108 22.733 1.00 70.56 162 PHE A CA 1
ATOM 1341 C C . PHE A 1 162 ? -23.290 34.009 21.361 1.00 70.56 162 PHE A C 1
ATOM 1343 O O . PHE A 1 162 ? -22.702 34.429 20.371 1.00 70.56 162 PHE A O 1
ATOM 1350 N N . PHE A 1 163 ? -24.547 33.563 21.278 1.00 69.88 163 PHE A N 1
ATOM 1351 C CA . PHE A 1 163 ? -25.256 33.490 20.000 1.00 69.88 163 PHE A CA 1
ATOM 1352 C C . PHE A 1 163 ? -25.512 34.872 19.393 1.00 69.88 163 PHE A C 1
ATOM 1354 O O . PHE A 1 163 ? -25.490 35.002 18.172 1.00 69.88 163 PHE A O 1
ATOM 1361 N N . ARG A 1 164 ? -25.718 35.926 20.196 1.00 71.94 164 ARG A N 1
ATOM 1362 C CA . ARG A 1 164 ? -25.811 37.305 19.682 1.00 71.94 164 ARG A CA 1
ATOM 1363 C C . ARG A 1 164 ? -24.474 37.803 19.146 1.00 71.94 164 ARG A C 1
ATOM 1365 O O . ARG A 1 164 ? -24.455 38.368 18.058 1.00 71.94 164 ARG A O 1
ATOM 1372 N N . ALA A 1 165 ? -23.382 37.573 19.868 1.00 69.62 165 ALA A N 1
ATOM 1373 C CA . ALA A 1 165 ? -22.035 37.948 19.458 1.00 69.62 165 ALA A CA 1
ATOM 1374 C C . ALA A 1 165 ? -21.602 37.171 18.211 1.00 69.62 165 ALA A C 1
ATOM 1376 O O . ALA A 1 165 ? -21.135 37.774 17.252 1.00 69.62 165 ALA A O 1
ATOM 1377 N N . PHE A 1 166 ? -21.859 35.863 18.169 1.00 75.94 166 PHE A N 1
ATOM 1378 C CA . PHE A 1 166 ? -21.595 35.010 17.016 1.00 75.94 166 PHE A CA 1
ATOM 1379 C C . PHE A 1 166 ? -22.432 35.422 15.806 1.00 75.94 166 PHE A C 1
ATOM 1381 O O . PHE A 1 166 ? -21.907 35.534 14.705 1.00 75.94 166 PHE A O 1
ATOM 1388 N N . ARG A 1 167 ? -23.725 35.710 15.994 1.00 73.94 167 ARG A N 1
ATOM 1389 C CA . ARG A 1 167 ? -24.594 36.170 14.904 1.00 73.94 167 ARG A CA 1
ATOM 1390 C C . ARG A 1 167 ? -24.157 37.536 14.387 1.00 73.94 167 ARG A C 1
ATOM 1392 O O . ARG A 1 167 ? -24.116 37.715 13.177 1.00 73.94 167 ARG A O 1
ATOM 1399 N N . LEU A 1 168 ? -23.777 38.462 15.270 1.00 70.31 168 LEU A N 1
ATOM 1400 C CA . LEU A 1 168 ? -23.204 39.754 14.884 1.00 70.31 168 LEU A CA 1
ATOM 1401 C C . LEU A 1 168 ? -21.896 39.570 14.113 1.00 70.31 168 LEU A C 1
ATOM 1403 O O . LEU A 1 168 ? -21.776 40.099 13.012 1.00 70.31 168 LEU A O 1
ATOM 1407 N N . TRP A 1 169 ? -20.968 38.765 14.630 1.00 83.69 169 TRP A N 1
ATOM 1408 C CA . TRP A 1 169 ? -19.706 38.436 13.968 1.00 83.69 169 TRP A CA 1
ATOM 1409 C C . TRP A 1 169 ? -19.944 37.813 12.586 1.00 83.69 169 TRP A C 1
ATOM 1411 O O . TRP A 1 169 ? -19.429 38.315 11.593 1.00 83.69 169 TRP A O 1
ATOM 1421 N N . ALA A 1 170 ? -20.809 36.803 12.480 1.00 74.94 170 ALA A N 1
ATOM 1422 C CA . ALA A 1 170 ? -21.163 36.173 11.212 1.00 74.94 170 ALA A CA 1
ATOM 1423 C C . ALA A 1 170 ? -21.784 37.174 10.224 1.00 74.94 170 ALA A C 1
ATOM 1425 O O . ALA A 1 170 ? -21.400 37.200 9.059 1.00 74.94 170 ALA A O 1
ATOM 1426 N N . THR A 1 171 ? -22.695 38.046 10.672 1.00 76.38 171 THR A N 1
ATOM 1427 C CA . THR A 1 171 ? -23.296 39.066 9.792 1.00 76.38 171 THR A CA 1
ATOM 1428 C C . THR A 1 171 ? -22.301 40.132 9.345 1.00 76.38 171 THR A C 1
ATOM 1430 O O . THR A 1 171 ? -22.344 40.544 8.187 1.00 76.38 171 THR A O 1
ATOM 1433 N N . LEU A 1 172 ? -21.388 40.554 10.224 1.00 70.69 172 LEU A N 1
ATOM 1434 C CA . LEU A 1 172 ? -20.335 41.512 9.891 1.00 70.69 172 LEU A CA 1
ATOM 1435 C C . LEU A 1 172 ? -19.357 40.911 8.882 1.00 70.69 172 LEU A C 1
ATOM 1437 O O . LEU A 1 172 ? -18.990 41.585 7.923 1.00 70.69 172 LEU A O 1
ATOM 1441 N N . ASN A 1 173 ? -19.028 39.628 9.027 1.00 70.75 173 ASN A N 1
ATOM 1442 C CA . ASN A 1 173 ? -18.177 38.934 8.072 1.00 70.75 173 ASN A CA 1
ATOM 1443 C C . ASN A 1 173 ? -18.870 38.715 6.729 1.00 70.75 173 ASN A C 1
ATOM 1445 O O . ASN A 1 173 ? -18.294 39.034 5.702 1.00 70.75 173 ASN A O 1
ATOM 1449 N N . VAL A 1 174 ? -20.135 38.293 6.693 1.00 73.62 174 VAL A N 1
ATOM 1450 C CA . VAL A 1 174 ? -20.878 38.191 5.421 1.00 73.62 174 VAL A CA 1
ATOM 1451 C C . VAL A 1 174 ? -20.950 39.547 4.706 1.00 73.62 174 VAL A C 1
ATOM 1453 O O . VAL A 1 174 ? -20.797 39.611 3.485 1.00 73.62 174 VAL A O 1
ATOM 1456 N N . PHE A 1 175 ? -21.137 40.641 5.450 1.00 71.12 175 PHE A N 1
ATOM 1457 C CA . PHE A 1 175 ? -21.164 41.985 4.877 1.00 71.12 175 PHE A CA 1
ATOM 1458 C C . PHE A 1 175 ? -19.788 42.430 4.361 1.00 71.12 175 PHE A C 1
ATOM 1460 O O . PHE A 1 175 ? -19.695 42.956 3.248 1.00 71.12 175 PHE A O 1
ATOM 1467 N N . GLU A 1 176 ? -18.711 42.187 5.115 1.00 65.88 176 GLU A N 1
ATOM 1468 C CA . GLU A 1 176 ? -17.361 42.508 4.651 1.00 65.88 176 GLU A CA 1
ATOM 1469 C C . GLU A 1 176 ? -16.934 41.620 3.465 1.00 65.88 176 GLU A C 1
ATOM 1471 O O . GLU A 1 176 ? -16.428 42.180 2.492 1.00 65.88 176 GLU A O 1
ATOM 1476 N N . VAL A 1 177 ? -17.231 40.307 3.452 1.00 66.88 177 VAL A N 1
ATOM 1477 C CA . VAL A 1 177 ? -17.037 39.410 2.286 1.00 66.88 177 VAL A CA 1
ATOM 1478 C C . VAL A 1 177 ? -17.722 40.007 1.059 1.00 66.88 177 VAL A C 1
ATOM 1480 O O . VAL A 1 177 ? -17.090 40.206 0.022 1.00 66.88 177 VAL A O 1
ATOM 1483 N N . ALA A 1 178 ? -19.014 40.330 1.173 1.00 69.56 178 ALA A N 1
ATOM 1484 C CA . ALA A 1 178 ? -19.798 40.865 0.064 1.00 69.56 178 ALA A CA 1
ATOM 1485 C C . ALA A 1 178 ? -19.223 42.195 -0.452 1.00 69.56 178 ALA A C 1
ATOM 1487 O O . ALA A 1 178 ? -19.210 42.449 -1.660 1.00 69.56 178 ALA A O 1
ATOM 1488 N N . SER A 1 179 ? -18.701 43.035 0.446 1.00 67.44 179 SER A N 1
ATOM 1489 C CA . SER A 1 179 ? -18.029 44.282 0.072 1.00 67.44 179 SER A CA 1
ATOM 1490 C C . SER A 1 179 ? -16.658 44.050 -0.581 1.00 67.44 179 SER A C 1
ATOM 1492 O O . SER A 1 179 ? -16.335 44.710 -1.569 1.00 67.44 179 SER A O 1
ATOM 1494 N N . ALA A 1 180 ? -15.877 43.079 -0.103 1.00 64.31 180 ALA A N 1
ATOM 1495 C CA . ALA A 1 180 ? -14.544 42.761 -0.607 1.00 64.31 180 ALA A CA 1
ATOM 1496 C C . ALA A 1 180 ? -14.595 42.114 -1.998 1.00 64.31 180 ALA A C 1
ATOM 1498 O O . ALA A 1 180 ? -13.778 42.457 -2.858 1.00 64.31 180 ALA A O 1
ATOM 1499 N N . VAL A 1 181 ? -15.594 41.256 -2.244 1.00 70.06 181 VAL A N 1
ATOM 1500 C CA . VAL A 1 181 ? -15.901 40.692 -3.571 1.00 70.06 181 VAL A CA 1
ATOM 1501 C C . VAL A 1 181 ? -16.244 41.806 -4.560 1.00 70.06 181 VAL A C 1
ATOM 1503 O O . VAL A 1 181 ? -15.735 41.822 -5.677 1.00 70.06 181 VAL A O 1
ATOM 1506 N N . ARG A 1 182 ? -17.033 42.805 -4.141 1.00 72.56 182 ARG A N 1
ATOM 1507 C CA . ARG A 1 182 ? -17.421 43.934 -5.005 1.00 72.56 182 ARG A CA 1
ATOM 1508 C C . ARG A 1 182 ? -16.245 44.827 -5.415 1.00 72.56 182 ARG A C 1
ATOM 1510 O O . ARG A 1 182 ? -16.310 45.462 -6.462 1.00 72.56 182 ARG A O 1
ATOM 1517 N N . VAL A 1 183 ? -15.196 44.899 -4.595 1.00 77.50 183 VAL A N 1
ATOM 1518 C CA . VAL A 1 183 ? -14.029 45.782 -4.800 1.00 77.50 183 VAL A CA 1
ATOM 1519 C C . VAL A 1 183 ? -12.796 45.010 -5.310 1.00 77.50 183 VAL A C 1
ATOM 1521 O O . VAL A 1 183 ? -11.747 45.606 -5.540 1.00 77.50 183 VAL A O 1
ATOM 1524 N N . GLY A 1 184 ? -12.897 43.690 -5.515 1.00 75.62 184 GLY A N 1
ATOM 1525 C CA . GLY A 1 184 ? -11.792 42.866 -6.023 1.00 75.62 184 GLY A CA 1
ATOM 1526 C C . GLY A 1 184 ? -10.609 42.737 -5.053 1.00 75.62 184 GLY A C 1
ATOM 1527 O O . GLY A 1 184 ? -9.473 42.567 -5.483 1.00 75.62 184 GLY A O 1
ATOM 1528 N N . ARG A 1 185 ? -10.850 42.847 -3.737 1.00 72.94 185 ARG A N 1
ATOM 1529 C CA . ARG A 1 185 ? -9.818 42.775 -2.677 1.00 72.94 185 ARG A CA 1
ATOM 1530 C C . ARG A 1 185 ? -9.986 41.551 -1.775 1.00 72.94 185 ARG A C 1
ATOM 1532 O O . ARG A 1 185 ? -9.815 41.633 -0.562 1.00 72.94 185 ARG A O 1
ATOM 1539 N N . PHE A 1 186 ? -10.331 40.416 -2.372 1.00 67.94 186 PHE A N 1
ATOM 1540 C CA . PHE A 1 186 ? -10.661 39.194 -1.642 1.00 67.94 186 PHE A CA 1
ATOM 1541 C C . PHE A 1 186 ? -9.486 38.668 -0.792 1.00 67.94 186 PHE A C 1
ATOM 1543 O O . PHE A 1 186 ? -9.674 38.349 0.377 1.00 67.94 186 PHE A O 1
ATOM 1550 N N . GLY A 1 187 ? -8.252 38.708 -1.312 1.00 69.75 187 GLY A N 1
ATOM 1551 C CA . GLY A 1 187 ? -7.072 38.198 -0.594 1.00 69.75 187 GLY A CA 1
ATOM 1552 C C . GLY A 1 187 ? -6.736 38.937 0.711 1.00 69.75 187 GLY A C 1
ATOM 1553 O O . GLY A 1 187 ? -6.414 38.310 1.713 1.00 69.75 187 GLY A O 1
ATOM 1554 N N . VAL A 1 188 ? -6.879 40.268 0.747 1.00 72.38 188 VAL A N 1
ATOM 1555 C CA . VAL A 1 188 ? -6.635 41.065 1.972 1.00 72.38 188 VAL A CA 1
ATOM 1556 C C . VAL A 1 188 ? -7.709 40.794 3.029 1.00 72.38 188 VAL A C 1
ATOM 1558 O O . VAL A 1 188 ? -7.454 40.871 4.230 1.00 72.38 188 VAL A O 1
ATOM 1561 N N . TYR A 1 189 ? -8.918 40.476 2.575 1.00 65.88 189 TYR A N 1
ATOM 1562 C CA . TYR A 1 189 ? -10.049 40.208 3.442 1.00 65.88 189 TYR A CA 1
ATOM 1563 C C . TYR A 1 189 ? -9.947 38.837 4.126 1.00 65.88 189 TYR A C 1
ATOM 1565 O O . TYR A 1 189 ? -10.152 38.751 5.336 1.00 65.88 189 TYR A O 1
ATOM 1573 N N . VAL A 1 190 ? -9.544 37.796 3.389 1.00 67.12 190 VAL A N 1
ATOM 1574 C CA . VAL A 1 190 ? -9.315 36.449 3.942 1.00 67.12 190 VAL A CA 1
ATOM 1575 C C . VAL A 1 190 ? -8.261 36.478 5.054 1.00 67.12 190 VAL A C 1
ATOM 1577 O O . VAL A 1 190 ? -8.489 35.919 6.126 1.00 67.12 190 VAL A O 1
ATOM 1580 N N . GLU A 1 191 ? -7.161 37.211 4.863 1.00 69.75 191 GLU A N 1
ATOM 1581 C CA . GLU A 1 191 ? -6.104 37.274 5.881 1.00 69.75 191 GLU A CA 1
ATOM 1582 C C . GLU A 1 191 ? -6.529 38.064 7.127 1.00 69.75 191 GLU A C 1
ATOM 1584 O O . GLU A 1 191 ? -6.167 37.724 8.254 1.00 69.75 191 GLU A O 1
ATOM 1589 N N . ARG A 1 192 ? -7.380 39.082 6.962 1.00 72.44 192 ARG A N 1
ATOM 1590 C CA . ARG A 1 192 ? -7.949 39.823 8.096 1.00 72.44 192 ARG A CA 1
ATOM 1591 C C . ARG A 1 192 ? -8.950 38.980 8.888 1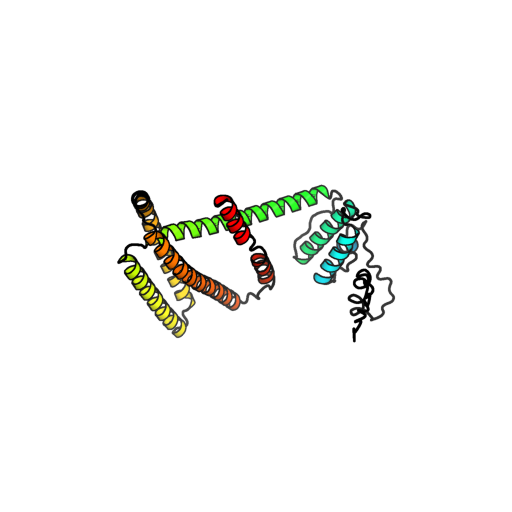.00 72.44 192 ARG A C 1
ATOM 1593 O O . ARG A 1 192 ? -8.945 39.029 10.118 1.00 72.44 192 ARG A O 1
ATOM 1600 N N . LEU A 1 193 ? -9.776 38.201 8.193 1.00 65.44 193 LEU A N 1
ATOM 1601 C CA . LEU A 1 193 ? -10.689 37.229 8.794 1.00 65.44 193 LEU A CA 1
ATOM 1602 C C . LEU A 1 193 ? -9.929 36.212 9.639 1.00 65.44 193 LEU A C 1
ATOM 1604 O O . LEU A 1 193 ? -10.274 35.996 10.801 1.00 65.44 193 LEU A O 1
ATOM 1608 N N . ARG A 1 194 ? -8.856 35.657 9.076 1.00 73.69 194 ARG A N 1
ATOM 1609 C CA . ARG A 1 194 ? -7.971 34.716 9.756 1.00 73.69 194 ARG A CA 1
ATOM 1610 C C . ARG A 1 194 ? -7.392 35.309 11.043 1.00 73.69 194 ARG A C 1
ATOM 1612 O O . ARG A 1 194 ? -7.569 34.717 12.101 1.00 73.69 194 ARG A O 1
ATOM 1619 N N . LEU A 1 195 ? -6.788 36.498 10.982 1.00 72.75 195 LEU A N 1
ATOM 1620 C CA . LEU A 1 195 ? -6.220 37.162 12.165 1.00 72.75 195 LEU A CA 1
ATOM 1621 C C . LEU A 1 195 ? -7.282 37.465 13.235 1.00 72.75 195 LEU A C 1
ATOM 1623 O O . LEU A 1 195 ? -7.018 37.353 14.430 1.00 72.75 195 LEU A O 1
ATOM 1627 N N . SER A 1 196 ? -8.501 37.825 12.818 1.00 68.62 196 SER A N 1
ATOM 1628 C CA . SER A 1 196 ? -9.612 38.057 13.749 1.00 68.62 196 SER A CA 1
ATOM 1629 C C . SER A 1 196 ? -10.081 36.770 14.434 1.00 68.62 196 SER A C 1
ATOM 1631 O O . SER A 1 196 ? -10.442 36.790 15.610 1.00 68.62 196 SER A O 1
ATOM 1633 N N . PHE A 1 197 ? -10.039 35.649 13.713 1.00 66.00 197 PHE A N 1
ATOM 1634 C CA . PHE A 1 197 ? -10.376 34.334 14.235 1.00 66.00 197 PHE A CA 1
ATOM 1635 C C . PHE A 1 197 ? -9.296 33.821 15.196 1.00 66.00 197 PHE A C 1
ATOM 1637 O O . PHE A 1 197 ? -9.627 33.381 16.293 1.00 66.00 197 PHE A O 1
ATOM 1644 N N . GLU A 1 198 ? -8.014 33.958 14.842 1.00 64.81 198 GLU A N 1
ATOM 1645 C CA . GLU A 1 198 ? -6.878 33.613 15.712 1.00 64.81 198 GLU A CA 1
ATOM 1646 C C . GLU A 1 198 ? -6.927 34.400 17.035 1.00 64.81 198 GLU A C 1
ATOM 1648 O O . GLU A 1 198 ? -6.864 33.803 18.109 1.00 64.81 198 GLU A O 1
ATOM 1653 N N . ALA A 1 199 ? -7.165 35.716 16.987 1.00 67.06 199 ALA A N 1
ATOM 1654 C CA . ALA A 1 199 ? -7.285 36.544 18.192 1.00 67.06 199 ALA A CA 1
ATOM 1655 C C . ALA A 1 199 ? -8.493 36.163 19.074 1.00 67.06 199 ALA A C 1
ATOM 1657 O O . ALA A 1 199 ? -8.411 36.201 20.305 1.00 67.06 199 ALA A O 1
ATOM 1658 N N . ALA A 1 200 ? -9.619 35.779 18.463 1.00 61.75 200 ALA A N 1
ATOM 1659 C CA . ALA A 1 200 ? -10.790 35.294 19.194 1.00 61.75 200 ALA A CA 1
ATOM 1660 C C . ALA A 1 200 ? -10.517 33.941 19.876 1.00 61.75 200 ALA A C 1
ATOM 1662 O O . ALA A 1 200 ? -10.947 33.723 21.011 1.00 61.75 200 ALA A O 1
ATOM 1663 N N . MET A 1 201 ? -9.760 33.059 19.219 1.00 60.12 201 MET A N 1
ATOM 1664 C CA . MET A 1 201 ? -9.333 31.775 19.779 1.00 60.12 201 MET A CA 1
ATOM 1665 C C . MET A 1 201 ? -8.356 31.954 20.951 1.00 60.12 201 MET A C 1
ATOM 1667 O O . MET A 1 201 ? -8.515 31.290 21.976 1.00 60.12 201 MET A O 1
ATOM 1671 N N . GLU A 1 202 ? -7.401 32.887 20.861 1.00 65.12 202 GLU A N 1
ATOM 1672 C CA . GLU A 1 202 ? -6.459 33.191 21.953 1.00 65.12 202 GLU A CA 1
ATOM 1673 C C . GLU A 1 202 ? -7.163 33.722 23.211 1.00 65.12 202 GLU A C 1
ATOM 1675 O O . GLU A 1 202 ? -6.879 33.275 24.325 1.00 65.12 202 GLU A O 1
ATOM 1680 N N . GLN A 1 203 ? -8.134 34.630 23.057 1.00 57.00 203 GLN A N 1
ATOM 1681 C CA . GLN A 1 203 ? -8.937 35.103 24.194 1.00 57.00 203 GLN A CA 1
ATOM 1682 C C . GLN A 1 203 ? -9.822 33.989 24.771 1.00 57.00 203 GLN A C 1
ATOM 1684 O O . GLN A 1 203 ? -9.967 33.888 25.992 1.00 57.00 203 GLN A O 1
ATOM 1689 N N . GLY A 1 204 ? -10.346 33.107 23.912 1.00 60.34 204 GLY A N 1
ATOM 1690 C CA . GLY A 1 204 ? -11.062 31.900 24.325 1.00 60.34 204 GLY A CA 1
ATOM 1691 C C . GLY A 1 204 ? -10.210 30.960 25.188 1.00 60.34 204 GLY A C 1
ATOM 1692 O O . GLY A 1 204 ? -10.716 30.411 26.167 1.00 60.34 204 GLY A O 1
ATOM 1693 N N . ALA A 1 205 ? -8.912 30.829 24.896 1.00 51.69 205 ALA A N 1
ATOM 1694 C CA . ALA A 1 205 ? -7.985 29.987 25.657 1.00 51.69 205 ALA A CA 1
ATOM 1695 C C . ALA A 1 205 ? -7.695 30.529 27.071 1.00 51.69 205 ALA A C 1
ATOM 1697 O O . ALA A 1 205 ? -7.673 29.765 28.039 1.00 51.69 205 ALA A O 1
ATOM 1698 N N . VAL A 1 206 ? -7.541 31.851 27.227 1.00 57.09 206 VAL A N 1
ATOM 1699 C CA . VAL A 1 206 ? -7.378 32.491 28.550 1.00 57.09 206 VAL A CA 1
ATOM 1700 C C . VAL A 1 206 ? -8.631 32.290 29.411 1.00 57.09 206 VAL A C 1
ATOM 1702 O O . VAL A 1 206 ? -8.533 31.981 30.601 1.00 57.09 206 VAL A O 1
ATOM 1705 N N . TRP A 1 207 ? -9.814 32.397 28.800 1.00 47.97 207 TRP A N 1
ATOM 1706 C CA . TRP A 1 207 ? -11.095 32.169 29.473 1.00 47.97 207 TRP A CA 1
ATOM 1707 C C . TRP A 1 207 ? -11.333 30.697 29.820 1.00 47.97 207 TRP A C 1
ATOM 1709 O O . TRP A 1 207 ? -11.973 30.416 30.829 1.00 47.97 207 TRP A O 1
ATOM 1719 N N . ALA A 1 208 ? -10.800 29.755 29.038 1.00 47.44 208 ALA A N 1
ATOM 1720 C CA . ALA A 1 208 ? -10.855 28.328 29.350 1.00 47.44 208 ALA A CA 1
ATOM 1721 C C . ALA A 1 208 ? -10.031 27.975 30.607 1.00 47.44 208 ALA A C 1
ATOM 1723 O O . ALA A 1 208 ? -10.496 27.196 31.442 1.00 47.44 208 ALA A O 1
ATOM 1724 N N . HIS A 1 209 ? -8.860 28.599 30.798 1.00 49.50 209 HIS A N 1
ATOM 1725 C CA . HIS A 1 209 ? -8.005 28.368 31.970 1.00 49.50 209 HIS A CA 1
ATOM 1726 C C . HIS A 1 209 ? -8.602 28.892 33.284 1.00 49.50 209 HIS A C 1
ATOM 1728 O O . HIS A 1 209 ? -8.660 28.140 34.250 1.00 49.50 209 HIS A O 1
ATOM 1734 N N . GLN A 1 210 ? -9.132 30.122 33.320 1.00 49.50 210 GLN A N 1
ATOM 1735 C CA . GLN A 1 210 ? -9.788 30.691 34.521 1.00 49.50 210 GLN A CA 1
ATOM 1736 C C . GLN A 1 210 ? -11.044 29.925 34.979 1.00 49.50 210 GLN A C 1
ATOM 1738 O O . GLN A 1 210 ? -11.615 30.192 36.033 1.00 49.50 210 GLN A O 1
ATOM 1743 N N . ARG A 1 211 ? -11.509 28.986 34.162 1.00 50.72 211 ARG A N 1
ATOM 1744 C CA . ARG A 1 211 ? -12.821 28.351 34.237 1.00 50.72 211 ARG A CA 1
ATOM 1745 C C . ARG A 1 211 ? -12.754 26.864 34.542 1.00 50.72 211 ARG A C 1
ATOM 1747 O O . ARG A 1 211 ? -13.693 26.327 35.126 1.00 50.72 211 ARG A O 1
ATOM 1754 N N . GLN A 1 212 ? -11.640 26.221 34.208 1.00 48.94 212 GLN A N 1
ATOM 1755 C CA . GLN A 1 212 ? -11.300 24.894 34.709 1.00 48.94 212 GLN A CA 1
ATOM 1756 C C . GLN A 1 212 ? -11.248 24.881 36.249 1.00 48.94 212 GLN A C 1
ATOM 1758 O O . GLN A 1 212 ? -11.705 23.913 36.859 1.00 48.94 212 GLN A O 1
ATOM 1763 N N . ASP A 1 213 ? -10.819 25.994 36.852 1.00 54.69 213 ASP A N 1
ATOM 1764 C CA . ASP A 1 213 ? -10.842 26.222 38.302 1.00 54.69 213 ASP A CA 1
ATOM 1765 C C . ASP A 1 213 ? -12.284 26.303 38.853 1.00 54.69 213 ASP A C 1
ATOM 1767 O O . ASP A 1 213 ? -12.593 25.690 39.868 1.00 54.69 213 ASP A O 1
ATOM 1771 N N . LEU A 1 214 ? -13.216 26.949 38.136 1.00 45.34 214 LEU A N 1
ATOM 1772 C CA . LEU A 1 214 ? -14.635 27.067 38.534 1.00 45.34 214 LEU A CA 1
ATOM 1773 C C . LEU A 1 214 ? -15.444 25.765 38.350 1.00 45.34 214 LEU A C 1
ATOM 1775 O O . LEU A 1 214 ? -16.412 25.512 39.065 1.00 45.34 214 LEU A O 1
ATOM 1779 N N . MET A 1 215 ? -15.071 24.928 37.380 1.00 46.75 215 MET A N 1
ATOM 1780 C CA . MET A 1 215 ? -15.731 23.644 37.097 1.00 46.75 215 MET A CA 1
ATOM 1781 C C . MET A 1 215 ? -15.400 22.555 38.127 1.00 46.75 215 MET A C 1
ATOM 1783 O O . MET A 1 215 ? -16.226 21.667 38.358 1.00 46.75 215 MET A O 1
ATOM 1787 N N . GLN A 1 216 ? -14.219 22.606 38.756 1.00 57.91 216 GLN A N 1
ATOM 1788 C CA . GLN A 1 216 ? -13.887 21.707 39.868 1.00 57.91 216 GLN A CA 1
ATOM 1789 C C . GLN A 1 216 ? -14.823 21.915 41.067 1.00 57.91 216 GLN A C 1
ATOM 1791 O O . GLN A 1 216 ? -15.192 20.931 41.711 1.00 57.91 216 GLN A O 1
ATOM 1796 N N . ASP A 1 217 ? -15.295 23.144 41.276 1.00 48.97 217 ASP A N 1
ATOM 1797 C CA . ASP A 1 217 ? -16.245 23.483 42.337 1.00 48.97 217 ASP A CA 1
ATOM 1798 C C . ASP A 1 217 ? -17.693 23.066 41.998 1.00 48.97 217 ASP A C 1
ATOM 1800 O O . ASP A 1 217 ? -18.431 22.607 42.869 1.00 48.97 217 ASP A O 1
ATOM 1804 N N . ALA A 1 218 ? -18.110 23.147 40.727 1.00 51.16 218 ALA A N 1
ATOM 1805 C CA . ALA A 1 218 ? -19.489 22.855 40.299 1.00 51.16 218 ALA A CA 1
ATOM 1806 C C . ALA A 1 218 ? -19.821 21.354 40.151 1.00 51.16 218 ALA A C 1
ATOM 1808 O O . ALA A 1 218 ? -20.989 20.960 40.145 1.00 51.16 218 ALA A O 1
ATOM 1809 N N . ARG A 1 219 ? -18.810 20.485 40.040 1.00 53.75 219 ARG A N 1
ATOM 1810 C CA . ARG A 1 219 ? -18.988 19.043 39.779 1.00 53.75 219 ARG A CA 1
ATOM 1811 C C . ARG A 1 219 ? -19.677 18.276 40.919 1.00 53.75 219 ARG A C 1
ATOM 1813 O O . ARG A 1 219 ? -20.031 17.115 40.740 1.00 53.75 219 ARG A O 1
ATOM 1820 N N . GLN A 1 220 ? -19.876 18.898 42.076 1.00 67.00 220 GLN A N 1
ATOM 1821 C CA . GLN A 1 220 ? -20.457 18.253 43.254 1.00 67.00 220 GLN A CA 1
ATOM 1822 C C . GLN A 1 220 ? -22.001 18.302 43.314 1.00 67.00 220 GLN A C 1
ATOM 1824 O O . GLN A 1 220 ? -22.557 17.739 44.254 1.00 67.00 220 GLN A O 1
ATOM 1829 N N . SER A 1 221 ? -22.714 18.927 42.357 1.00 58.09 221 SER A N 1
ATOM 1830 C CA . SER A 1 221 ? -24.148 19.252 42.549 1.00 58.09 221 SER A CA 1
ATOM 1831 C C . SER A 1 221 ? -25.119 19.119 41.353 1.00 58.09 221 SER A C 1
ATOM 1833 O O . SER A 1 221 ? -26.262 19.551 41.483 1.00 58.09 221 SER A O 1
ATOM 1835 N N . MET A 1 222 ? -24.750 18.531 40.206 1.00 83.62 222 MET A N 1
ATOM 1836 C CA . MET A 1 222 ? -25.657 18.471 39.033 1.00 83.62 222 MET A CA 1
ATOM 1837 C C . MET A 1 222 ? -26.761 17.395 39.115 1.00 83.62 222 MET A C 1
ATOM 1839 O O . MET A 1 222 ? -26.515 16.286 39.592 1.00 83.62 222 MET A O 1
ATOM 1843 N N . THR A 1 223 ? -27.950 17.702 38.571 1.00 82.38 223 THR A N 1
ATOM 1844 C CA . THR A 1 223 ? -29.113 16.790 38.490 1.00 82.38 223 THR A CA 1
ATOM 1845 C C . THR A 1 223 ? -29.248 16.104 37.117 1.00 82.38 223 THR A C 1
ATOM 1847 O O . THR A 1 223 ? -28.599 16.488 36.147 1.00 82.38 223 THR A O 1
ATOM 1850 N N . GLU A 1 224 ? -30.092 15.072 37.008 1.00 68.88 224 GLU A N 1
ATOM 1851 C CA . GLU A 1 224 ? -30.290 14.268 35.780 1.00 68.88 224 GLU A CA 1
ATOM 1852 C C . GLU A 1 224 ? -30.987 15.042 34.638 1.00 68.88 224 GLU A C 1
ATOM 1854 O O . GLU A 1 224 ? -30.684 14.852 33.455 1.00 68.88 224 GLU A O 1
ATOM 1859 N N . GLU A 1 225 ? -31.857 15.995 34.981 1.00 68.88 225 GLU A N 1
ATOM 1860 C CA . GLU A 1 225 ? -32.497 16.903 34.018 1.00 68.88 225 GLU A CA 1
ATOM 1861 C C . GLU A 1 225 ? -31.463 17.842 33.370 1.00 68.88 225 GLU A C 1
ATOM 1863 O O . GLU A 1 225 ? -31.493 18.082 32.157 1.00 68.88 225 GLU A O 1
ATOM 1868 N N . ASP A 1 226 ? -30.463 18.273 34.149 1.00 70.88 226 ASP A N 1
ATOM 1869 C CA . ASP A 1 226 ? -29.342 19.067 33.646 1.00 70.88 226 ASP A CA 1
ATOM 1870 C C . ASP A 1 226 ? -28.489 18.275 32.642 1.00 70.88 226 ASP A C 1
ATOM 1872 O O . ASP A 1 226 ? -27.926 18.861 31.715 1.00 70.88 226 ASP A O 1
ATOM 1876 N N . VAL A 1 227 ? -28.386 16.951 32.798 1.00 60.44 227 VAL A N 1
ATOM 1877 C CA . VAL A 1 227 ? -27.646 16.074 31.873 1.00 60.44 227 VAL A CA 1
ATOM 1878 C C . VAL A 1 227 ? -28.397 15.924 30.549 1.00 60.44 227 VAL A C 1
ATOM 1880 O O . VAL A 1 227 ? -27.809 16.101 29.481 1.00 60.44 227 VAL A O 1
ATOM 1883 N N . THR A 1 228 ? -29.708 15.682 30.585 1.00 60.88 228 THR A N 1
ATOM 1884 C CA . THR A 1 228 ? -30.516 15.517 29.361 1.00 60.88 228 THR A CA 1
ATOM 1885 C C . THR A 1 228 ? -30.496 16.785 28.502 1.00 60.88 228 THR A C 1
ATOM 1887 O O . THR A 1 228 ? -30.218 16.727 27.303 1.00 60.88 228 THR A O 1
ATOM 1890 N N . ARG A 1 229 ? -30.658 17.958 29.128 1.00 57.25 229 ARG A N 1
ATOM 1891 C CA . ARG A 1 229 ? -30.658 19.257 28.431 1.00 57.25 229 ARG A CA 1
ATOM 1892 C C . ARG A 1 229 ? -29.302 19.607 27.808 1.00 57.25 229 ARG A C 1
ATOM 1894 O O . ARG A 1 229 ? -29.246 20.244 26.759 1.00 57.25 229 ARG A O 1
ATOM 1901 N N . VAL A 1 230 ? -28.207 19.148 28.411 1.00 57.69 230 VAL A N 1
ATOM 1902 C CA . VAL A 1 230 ? -26.859 19.241 27.824 1.00 57.69 230 VAL A CA 1
ATOM 1903 C C . VAL A 1 230 ? -26.720 18.402 26.571 1.00 57.69 230 VAL A C 1
ATOM 1905 O O . VAL A 1 230 ? -26.098 18.838 25.606 1.00 57.69 230 VAL A O 1
ATOM 1908 N N . THR A 1 231 ? -27.319 17.218 26.569 1.00 53.66 231 THR A N 1
ATOM 1909 C CA . THR A 1 231 ? -27.202 16.273 25.456 1.00 53.66 231 THR A CA 1
ATOM 1910 C C . THR A 1 231 ? -27.900 16.813 24.201 1.00 53.66 231 THR A C 1
ATOM 1912 O O . THR A 1 231 ? -27.328 16.774 23.114 1.00 53.66 231 THR A O 1
ATOM 1915 N N . GLU A 1 232 ? -29.071 17.442 24.348 1.00 61.50 232 GLU A N 1
ATOM 1916 C CA . GLU A 1 232 ? -29.762 18.125 23.238 1.00 61.50 232 GLU A CA 1
ATOM 1917 C C . GLU A 1 232 ? -28.994 19.350 22.702 1.00 61.50 232 GLU A C 1
ATOM 1919 O O . GLU A 1 232 ? -29.026 19.646 21.502 1.00 61.50 232 GLU A O 1
ATOM 1924 N N . LEU A 1 233 ? -28.304 20.092 23.578 1.00 55.41 233 LEU A N 1
ATOM 1925 C CA . LEU A 1 233 ? -27.453 21.214 23.167 1.00 55.41 233 LEU A CA 1
ATOM 1926 C C . LEU A 1 233 ? -26.221 20.726 22.394 1.00 55.41 233 LEU A C 1
ATOM 1928 O O . LEU A 1 233 ? -25.858 21.343 21.389 1.00 55.41 233 LEU A O 1
ATOM 1932 N N . PHE A 1 234 ? -25.639 19.588 22.789 1.00 50.62 234 PHE A N 1
ATOM 1933 C CA . PHE A 1 234 ? -24.553 18.944 22.048 1.00 50.62 234 PHE A CA 1
ATOM 1934 C C . PHE A 1 234 ? -24.967 18.538 20.634 1.00 50.62 234 PHE A C 1
ATOM 1936 O O . PHE A 1 234 ? -24.220 18.799 19.693 1.00 50.62 234 PHE A O 1
ATOM 1943 N N . GLU A 1 235 ? -26.161 17.972 20.453 1.00 55.00 235 GLU A N 1
ATOM 1944 C CA . GLU A 1 235 ? -26.655 17.580 19.127 1.00 55.00 235 GLU A CA 1
ATOM 1945 C C . GLU A 1 235 ? -26.832 18.796 18.200 1.00 55.00 235 GLU A C 1
ATOM 1947 O O . GLU A 1 235 ? -26.412 18.792 17.039 1.00 55.00 235 GLU A O 1
ATOM 1952 N N . LYS A 1 236 ? -27.370 19.903 18.727 1.00 57.69 236 LYS A N 1
ATOM 1953 C CA . LYS A 1 236 ? -27.496 21.164 17.975 1.00 57.69 236 LYS A CA 1
ATOM 1954 C C . LYS A 1 236 ? -26.136 21.765 17.625 1.00 57.69 236 LYS A C 1
ATOM 1956 O O . LYS A 1 236 ? -25.966 22.279 16.521 1.00 57.69 236 LYS A O 1
ATOM 1961 N N . GLN A 1 237 ? -25.167 21.689 18.532 1.00 53.97 237 GLN A N 1
ATOM 1962 C CA . GLN A 1 237 ? -23.835 22.242 18.314 1.00 53.97 237 GLN A CA 1
ATOM 1963 C C . GLN A 1 237 ? -22.991 21.399 17.347 1.00 53.97 237 GLN A C 1
ATOM 1965 O O . GLN A 1 237 ? -22.288 21.961 16.506 1.00 53.97 237 GLN A O 1
ATOM 1970 N N . TYR A 1 238 ? -23.112 20.071 17.407 1.00 61.38 238 TYR A N 1
ATOM 1971 C CA . TYR A 1 238 ? -22.499 19.144 16.454 1.00 61.38 238 TYR A CA 1
ATOM 1972 C C . TYR A 1 238 ? -22.942 19.446 15.017 1.00 61.38 238 TYR A C 1
ATOM 1974 O O . TYR A 1 238 ? -22.108 19.540 14.117 1.00 61.38 238 TYR A O 1
ATOM 1982 N N . ASN A 1 239 ? -24.234 19.717 14.812 1.00 57.03 239 ASN A N 1
ATOM 1983 C CA . ASN A 1 239 ? -24.761 20.103 13.502 1.00 57.03 239 ASN A CA 1
ATOM 1984 C C . ASN A 1 239 ? -24.154 21.418 12.977 1.00 57.03 239 ASN A C 1
ATOM 1986 O O . ASN A 1 239 ? -23.865 21.525 11.789 1.00 57.03 239 ASN A O 1
ATOM 1990 N N . VAL A 1 240 ? -23.897 22.404 13.845 1.00 59.69 240 VAL A N 1
ATOM 1991 C CA . VAL A 1 240 ? -23.219 23.654 13.448 1.00 59.69 240 VAL A CA 1
ATOM 1992 C C . VAL A 1 240 ? -21.754 23.400 13.084 1.00 59.69 240 VAL A C 1
ATOM 1994 O O . VAL A 1 240 ? -21.271 23.931 12.086 1.00 59.69 240 VAL A O 1
ATOM 1997 N N . HIS A 1 241 ? -21.047 22.570 13.856 1.00 54.38 241 HIS A N 1
ATOM 1998 C CA . HIS A 1 241 ? -19.654 22.222 13.569 1.00 54.38 241 HIS A CA 1
ATOM 1999 C C . HIS A 1 241 ? -19.516 21.447 12.255 1.00 54.38 241 HIS A C 1
ATOM 2001 O O . HIS A 1 241 ? -18.607 21.722 11.476 1.00 54.38 241 HIS A O 1
ATOM 2007 N N . LYS A 1 242 ? -20.445 20.527 11.974 1.00 63.81 242 LYS A N 1
ATOM 2008 C CA . LYS A 1 242 ? -20.514 19.814 10.696 1.00 63.81 242 LYS A CA 1
ATOM 2009 C C . LYS A 1 242 ? -20.594 20.791 9.521 1.00 63.81 242 LYS A C 1
ATOM 2011 O O . LYS A 1 242 ? -19.790 20.696 8.602 1.00 63.81 242 LYS A O 1
ATOM 2016 N N . VAL A 1 243 ? -21.477 21.787 9.608 1.00 61.34 243 VAL A N 1
ATOM 2017 C CA . VAL A 1 243 ? -21.619 22.826 8.573 1.00 61.34 243 VAL A CA 1
ATOM 2018 C C . VAL A 1 243 ? -20.347 23.675 8.433 1.00 61.34 243 VAL A C 1
ATOM 2020 O O . VAL A 1 243 ? -19.947 23.997 7.318 1.00 61.34 243 VAL A O 1
ATOM 2023 N N . LEU A 1 244 ? -19.680 24.031 9.538 1.00 62.19 244 LEU A N 1
ATOM 2024 C CA . LEU A 1 244 ? -18.421 24.789 9.491 1.00 62.19 244 LEU A CA 1
ATOM 2025 C C . LEU A 1 244 ? -17.265 23.977 8.893 1.00 62.19 244 LEU A C 1
ATOM 2027 O O . LEU A 1 244 ? -16.462 24.526 8.141 1.00 62.19 244 LEU A O 1
ATOM 2031 N N . HIS A 1 245 ? -17.187 22.683 9.197 1.00 64.88 245 HIS A N 1
ATOM 2032 C CA . HIS A 1 245 ? -16.192 21.785 8.620 1.00 64.88 245 HIS A CA 1
ATOM 2033 C C . HIS A 1 245 ? -16.416 21.597 7.115 1.00 64.88 245 HIS A C 1
ATOM 2035 O O . HIS A 1 245 ? -15.481 21.768 6.338 1.00 64.88 245 HIS A O 1
ATOM 2041 N N . GLU A 1 246 ? -17.658 21.343 6.690 1.00 63.22 246 GLU A N 1
ATOM 2042 C CA . GLU A 1 246 ? -18.033 21.281 5.270 1.00 63.22 246 GLU A CA 1
ATOM 2043 C C . GLU A 1 246 ? -17.681 22.589 4.540 1.00 63.22 246 GLU A C 1
ATOM 2045 O O . GLU A 1 246 ? -17.126 22.560 3.441 1.00 63.22 246 GLU A O 1
ATOM 2050 N N . ALA A 1 247 ? -17.920 23.743 5.173 1.00 61.19 247 ALA A N 1
ATOM 2051 C CA . ALA A 1 247 ? -17.515 25.035 4.628 1.00 61.19 247 ALA A CA 1
ATOM 2052 C C . ALA A 1 247 ? -15.987 25.164 4.501 1.00 61.19 247 ALA A C 1
ATOM 2054 O O . ALA A 1 247 ? -15.509 25.639 3.475 1.00 61.19 247 ALA A O 1
ATOM 2055 N N . HIS A 1 248 ? -15.211 24.725 5.498 1.00 68.31 248 HIS A N 1
ATOM 2056 C CA . HIS A 1 248 ? -13.744 24.745 5.441 1.00 68.31 248 HIS A CA 1
ATOM 2057 C C . HIS A 1 248 ? -13.199 23.864 4.309 1.00 68.31 248 HIS A C 1
ATOM 2059 O O . HIS A 1 248 ? -12.334 24.303 3.555 1.00 68.31 248 HIS A O 1
ATOM 2065 N N . VAL A 1 249 ? -13.741 22.652 4.144 1.00 68.88 249 VAL A N 1
ATOM 2066 C CA . VAL A 1 249 ? -13.377 21.742 3.044 1.00 68.88 249 VAL A CA 1
ATOM 2067 C C . VAL A 1 249 ? -13.663 22.386 1.683 1.00 68.88 249 VAL A C 1
ATOM 2069 O O . VAL A 1 249 ? -12.816 22.345 0.791 1.00 68.88 249 VAL A O 1
ATOM 2072 N N . LEU A 1 250 ? -14.819 23.042 1.530 1.00 68.25 250 LEU A N 1
ATOM 2073 C CA . LEU A 1 250 ? -15.154 23.790 0.313 1.00 68.25 250 LEU A CA 1
ATOM 2074 C C . LEU A 1 250 ? -14.191 24.959 0.062 1.00 68.25 250 LEU A C 1
ATOM 2076 O O . LEU A 1 250 ? -13.781 25.173 -1.078 1.00 68.25 250 LEU A O 1
ATOM 2080 N N . PHE A 1 251 ? -13.803 25.700 1.103 1.00 67.00 251 PHE A N 1
ATOM 2081 C CA . PHE A 1 251 ? -12.819 26.781 0.983 1.00 67.00 251 PHE A CA 1
ATOM 2082 C C . PHE A 1 251 ? -11.443 26.267 0.549 1.00 67.00 251 PHE A C 1
ATOM 2084 O O . PHE A 1 251 ? -10.822 26.865 -0.331 1.00 67.00 251 PHE A O 1
ATOM 2091 N N . ASP A 1 252 ? -10.981 25.152 1.113 1.00 69.12 252 ASP A N 1
ATOM 2092 C CA . ASP A 1 252 ? -9.717 24.528 0.713 1.00 69.12 252 ASP A CA 1
ATOM 2093 C C . ASP A 1 252 ? -9.756 24.038 -0.739 1.00 69.12 252 ASP A C 1
ATOM 2095 O O . ASP A 1 252 ? -8.774 24.205 -1.468 1.00 69.12 252 ASP A O 1
ATOM 2099 N N . LYS A 1 253 ? -10.894 23.490 -1.185 1.00 72.56 253 LYS A N 1
ATOM 2100 C CA . LYS A 1 253 ? -11.099 23.091 -2.584 1.00 72.56 253 LYS A CA 1
ATOM 2101 C C . LYS A 1 253 ? -10.999 24.290 -3.528 1.00 72.56 253 LYS A C 1
ATOM 2103 O O . LYS A 1 253 ? -10.181 24.268 -4.444 1.00 72.56 253 LYS A O 1
ATOM 2108 N N . LEU A 1 254 ? -11.730 25.371 -3.246 1.00 73.56 254 LEU A N 1
ATOM 2109 C CA . LEU A 1 254 ? -11.661 26.610 -4.033 1.00 73.56 254 LEU A CA 1
ATOM 2110 C C . LEU A 1 254 ? -10.232 27.174 -4.095 1.00 73.56 254 LEU A C 1
ATOM 2112 O O . LEU A 1 254 ? -9.784 27.617 -5.150 1.00 73.56 254 LEU A O 1
ATOM 2116 N N . ARG A 1 255 ? -9.476 27.101 -2.991 1.00 75.81 255 ARG A N 1
ATOM 2117 C CA . ARG A 1 255 ? -8.073 27.544 -2.947 1.00 75.81 255 ARG A CA 1
ATOM 2118 C C . ARG A 1 255 ? -7.166 26.724 -3.867 1.00 75.81 255 ARG A C 1
ATOM 2120 O O . ARG A 1 255 ? -6.230 27.270 -4.448 1.00 75.81 255 ARG A O 1
ATOM 2127 N N . ARG A 1 256 ? -7.391 25.410 -3.960 1.00 73.56 256 ARG A N 1
ATOM 2128 C CA . ARG A 1 256 ? -6.617 24.517 -4.841 1.00 73.56 256 ARG A 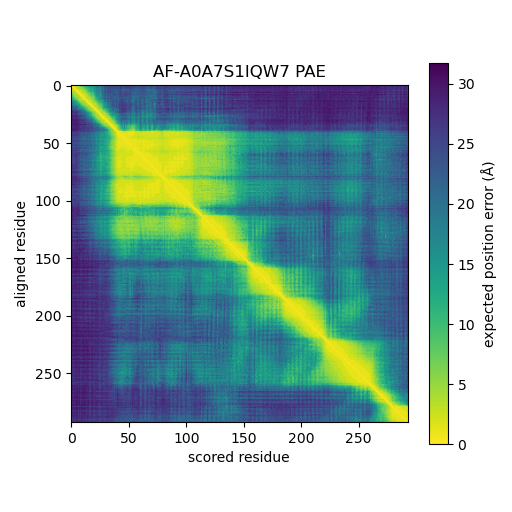CA 1
ATOM 2129 C C . ARG A 1 256 ? -6.938 24.774 -6.311 1.00 73.56 256 ARG A C 1
ATOM 2131 O O . ARG A 1 256 ? -6.008 24.868 -7.109 1.00 73.56 256 ARG A O 1
ATOM 2138 N N . GLU A 1 257 ? -8.215 24.983 -6.628 1.00 77.94 257 GLU A N 1
ATOM 2139 C CA . GLU A 1 257 ? -8.669 25.366 -7.971 1.00 77.94 257 GLU A CA 1
ATOM 2140 C C . GLU A 1 257 ? -8.049 26.702 -8.416 1.00 77.94 257 GLU A C 1
ATOM 2142 O O . GLU A 1 257 ? -7.491 26.788 -9.510 1.00 77.94 257 GLU A O 1
ATOM 2147 N N . GLU A 1 258 ? -8.047 27.729 -7.554 1.00 73.12 258 GLU A N 1
ATOM 2148 C CA . GLU A 1 258 ? -7.395 29.019 -7.845 1.00 73.12 258 GLU A CA 1
ATOM 2149 C C . GLU A 1 258 ? -5.876 28.897 -8.033 1.00 73.12 258 GLU A C 1
ATOM 2151 O O . GLU A 1 258 ? -5.282 29.632 -8.824 1.00 73.12 258 GLU A O 1
ATOM 2156 N N . ALA A 1 259 ? -5.235 27.964 -7.327 1.00 80.56 259 ALA A N 1
ATOM 2157 C CA . ALA A 1 259 ? -3.804 27.705 -7.451 1.00 80.56 259 ALA A CA 1
ATOM 2158 C C . ALA A 1 259 ? -3.433 26.897 -8.711 1.00 80.56 259 ALA A C 1
ATOM 2160 O O . ALA A 1 259 ? -2.245 26.678 -8.952 1.00 80.56 259 ALA A O 1
ATOM 2161 N N . GLY A 1 260 ? -4.415 26.447 -9.504 1.00 87.94 260 GLY A N 1
ATOM 2162 C CA . GLY A 1 260 ? -4.187 25.587 -10.668 1.00 87.94 260 GLY A CA 1
ATOM 2163 C C . GLY A 1 260 ? -3.614 24.215 -10.300 1.00 87.94 260 GLY A C 1
ATOM 2164 O O . GLY A 1 260 ? -2.933 23.598 -11.116 1.00 87.94 260 GLY A O 1
ATOM 2165 N N . ILE A 1 261 ? -3.837 23.763 -9.063 1.00 85.56 261 ILE A N 1
ATOM 2166 C CA . ILE A 1 261 ? -3.439 22.432 -8.606 1.00 85.56 261 ILE A CA 1
ATOM 2167 C C . ILE A 1 261 ? -4.554 21.481 -9.046 1.00 85.56 261 ILE A C 1
ATOM 2169 O O . ILE A 1 261 ? -5.638 21.510 -8.465 1.00 85.56 261 ILE A O 1
ATOM 2173 N N . GLU A 1 262 ? -4.306 20.684 -10.090 1.00 76.75 262 GLU A N 1
ATOM 2174 C CA . GLU A 1 262 ? -5.228 19.616 -10.502 1.00 76.75 262 GLU A CA 1
ATOM 2175 C C . GLU A 1 262 ? -5.438 18.641 -9.332 1.00 76.75 262 GLU A C 1
ATOM 2177 O O . GLU A 1 262 ? -4.481 18.266 -8.648 1.00 76.75 262 GLU A O 1
ATOM 2182 N N . GLU A 1 263 ? -6.702 18.288 -9.065 1.00 61.47 263 GLU A N 1
ATOM 2183 C CA . GLU A 1 263 ? -7.065 17.279 -8.067 1.00 61.47 263 GLU A CA 1
ATOM 2184 C C . GLU A 1 263 ? -6.378 15.961 -8.440 1.00 61.47 263 GLU A C 1
ATOM 2186 O O . GLU A 1 263 ? -6.674 15.357 -9.466 1.00 61.47 263 GLU A O 1
ATOM 2191 N N . ASP A 1 264 ? -5.426 15.530 -7.613 1.00 60.94 264 ASP A N 1
ATOM 2192 C CA . ASP A 1 264 ? -4.898 14.176 -7.683 1.00 60.94 264 ASP A CA 1
ATOM 2193 C C . ASP A 1 264 ? -5.989 13.275 -7.079 1.00 60.94 264 ASP A C 1
ATOM 2195 O O . ASP A 1 264 ? -6.220 13.310 -5.865 1.00 60.94 264 ASP A O 1
ATOM 2199 N N . ASP A 1 265 ? -6.685 12.499 -7.920 1.00 52.25 265 ASP A N 1
ATOM 2200 C CA . ASP A 1 265 ? -7.810 11.601 -7.566 1.00 52.25 265 ASP A CA 1
ATOM 2201 C C . ASP A 1 265 ? -7.477 10.611 -6.421 1.00 52.25 265 ASP A C 1
ATOM 2203 O O . ASP A 1 265 ? -8.334 9.899 -5.900 1.00 52.25 265 ASP A O 1
ATOM 2207 N N . GLN A 1 266 ? -6.216 10.560 -5.994 1.00 52.94 266 GLN A N 1
ATOM 2208 C CA . GLN A 1 266 ? -5.720 9.723 -4.914 1.00 52.94 266 GLN A CA 1
ATOM 2209 C C . GLN A 1 266 ? -6.289 10.085 -3.524 1.00 52.94 266 GLN A C 1
ATOM 2211 O O . GLN A 1 266 ? -6.242 9.242 -2.625 1.00 52.94 266 GLN A O 1
ATOM 2216 N N . TYR A 1 267 ? -6.831 11.294 -3.321 1.00 48.91 267 TYR A N 1
ATOM 2217 C CA . TYR A 1 267 ? -7.347 11.722 -2.007 1.00 48.91 267 TYR A CA 1
ATOM 2218 C C . TYR A 1 267 ? -8.707 11.091 -1.645 1.00 48.91 267 TYR A C 1
ATOM 2220 O O . TYR A 1 267 ? -8.982 10.852 -0.467 1.00 48.91 267 TYR A O 1
ATOM 2228 N N . ASP A 1 268 ? -9.535 10.759 -2.641 1.00 51.28 268 ASP A N 1
ATOM 2229 C CA . ASP A 1 268 ? -10.888 10.232 -2.415 1.00 51.28 268 ASP A CA 1
ATOM 2230 C C . ASP A 1 268 ? -10.891 8.731 -2.071 1.00 51.28 268 ASP A C 1
ATOM 2232 O O . ASP A 1 268 ? -11.701 8.279 -1.256 1.00 51.28 268 ASP A O 1
ATOM 2236 N N . ASP A 1 269 ? -9.928 7.960 -2.587 1.00 50.06 269 ASP A N 1
ATOM 2237 C CA . ASP A 1 269 ? -9.783 6.529 -2.277 1.00 50.06 269 ASP A CA 1
ATOM 2238 C C . ASP A 1 269 ? -9.298 6.285 -0.832 1.00 50.06 269 ASP A C 1
ATOM 2240 O O . ASP A 1 269 ? -9.695 5.311 -0.184 1.00 50.06 269 ASP A O 1
ATOM 2244 N N . GLU A 1 270 ? -8.468 7.185 -0.291 1.00 49.28 270 GLU A N 1
ATOM 2245 C CA . GLU A 1 270 ? -7.991 7.117 1.098 1.00 49.28 270 GLU A CA 1
ATOM 2246 C C . GLU A 1 270 ? -9.098 7.519 2.098 1.00 49.28 270 GLU A C 1
ATOM 2248 O O . GLU A 1 270 ? -9.168 6.974 3.203 1.00 49.28 270 GLU A O 1
ATOM 2253 N N . TYR A 1 271 ? -10.027 8.392 1.682 1.00 46.94 271 TYR A N 1
ATOM 2254 C CA . TYR A 1 271 ? -11.197 8.807 2.468 1.00 46.94 271 TYR A CA 1
ATOM 2255 C C . TYR A 1 271 ? -12.362 7.799 2.390 1.00 46.94 271 TYR A C 1
ATOM 2257 O O . TYR A 1 271 ? -13.070 7.578 3.373 1.00 46.94 271 TYR A O 1
ATOM 2265 N N . ALA A 1 272 ? -12.540 7.101 1.264 1.00 47.09 272 ALA A N 1
ATOM 2266 C CA . ALA A 1 272 ? -13.517 6.014 1.150 1.00 47.09 272 ALA A CA 1
ATOM 2267 C C . ALA A 1 272 ? -13.152 4.806 2.037 1.00 47.09 272 ALA A C 1
ATOM 2269 O O . ALA A 1 272 ? -14.034 4.177 2.625 1.00 47.09 272 ALA A O 1
ATOM 2270 N N . ALA A 1 273 ? -11.855 4.519 2.203 1.00 48.84 273 ALA A N 1
ATOM 2271 C CA . ALA A 1 273 ? -11.366 3.513 3.149 1.00 48.84 273 ALA A CA 1
ATOM 2272 C C . ALA A 1 273 ? -11.543 3.933 4.625 1.00 48.84 273 ALA A C 1
ATOM 2274 O O . ALA A 1 273 ? -11.689 3.072 5.491 1.00 48.84 273 ALA A O 1
ATOM 2275 N N . TYR A 1 274 ? -11.580 5.239 4.909 1.00 44.12 274 TYR A N 1
ATOM 2276 C CA . TYR A 1 274 ? -11.778 5.808 6.248 1.00 44.12 274 TYR A CA 1
ATOM 2277 C C . TYR A 1 274 ? -13.196 5.564 6.800 1.00 44.12 274 TYR A C 1
ATOM 2279 O O . TYR A 1 274 ? -13.343 5.318 7.993 1.00 44.12 274 TYR A O 1
ATOM 2287 N N . ASN A 1 275 ? -14.220 5.537 5.937 1.00 46.62 275 ASN A N 1
ATOM 2288 C CA . ASN A 1 275 ? -15.621 5.291 6.327 1.00 46.62 275 ASN A CA 1
ATOM 2289 C C . ASN A 1 275 ? -16.030 3.804 6.312 1.00 46.62 275 ASN A C 1
ATOM 2291 O O . ASN A 1 275 ? -17.140 3.461 6.713 1.00 46.62 275 ASN A O 1
ATOM 2295 N N . ALA A 1 276 ? -15.165 2.902 5.840 1.00 44.81 276 ALA A N 1
ATOM 2296 C CA . ALA A 1 276 ? -15.450 1.464 5.825 1.00 44.81 276 ALA A CA 1
ATOM 2297 C C . ALA A 1 276 ? -15.115 0.765 7.160 1.00 44.81 276 ALA A C 1
ATOM 2299 O O . ALA A 1 276 ? -15.530 -0.373 7.370 1.00 44.81 276 ALA A O 1
ATOM 2300 N N . ASP A 1 277 ? -14.390 1.445 8.055 1.00 45.03 277 ASP A N 1
ATOM 2301 C CA . ASP A 1 277 ? -13.856 0.912 9.317 1.00 45.03 277 ASP A CA 1
ATOM 2302 C C . ASP A 1 277 ? -14.562 1.521 10.555 1.00 45.03 277 ASP A C 1
ATOM 2304 O O . ASP A 1 277 ? -13.984 1.634 11.643 1.00 45.03 277 ASP A O 1
ATOM 2308 N N . ASP A 1 278 ? -15.843 1.884 10.404 1.00 45.97 278 ASP A N 1
ATOM 2309 C CA . ASP A 1 278 ? -16.750 2.427 11.437 1.00 45.97 278 ASP A CA 1
ATOM 2310 C C . ASP A 1 278 ? -17.192 1.383 12.495 1.00 45.97 278 ASP A C 1
ATOM 2312 O O . ASP A 1 278 ? -18.250 1.455 13.118 1.00 45.97 278 ASP A O 1
ATOM 2316 N N . ASP A 1 279 ? -16.314 0.429 12.798 1.00 53.12 279 ASP A N 1
ATOM 2317 C CA . ASP A 1 279 ? -16.476 -0.627 13.807 1.00 53.12 279 ASP A CA 1
ATOM 2318 C C . ASP A 1 279 ? -16.279 -0.093 15.250 1.00 53.12 279 ASP A C 1
ATOM 2320 O O . ASP A 1 279 ? -16.092 -0.824 16.228 1.00 53.12 279 ASP A O 1
ATOM 2324 N N . TRP A 1 280 ? -16.201 1.231 15.414 1.00 57.78 280 TRP A N 1
ATOM 2325 C CA . TRP A 1 280 ? -16.105 1.889 16.720 1.00 57.78 280 TRP A CA 1
ATOM 2326 C C . TRP A 1 280 ? -17.458 1.910 17.444 1.00 57.78 280 TRP A C 1
ATOM 2328 O O . TRP A 1 280 ? -17.490 1.661 18.653 1.00 57.78 280 TRP A O 1
ATOM 2338 N N . PHE A 1 281 ? -18.564 2.119 16.721 1.00 43.75 281 PHE A N 1
ATOM 2339 C CA . PHE A 1 281 ? -19.907 2.153 17.312 1.00 43.75 281 PHE A CA 1
ATOM 2340 C C . PHE A 1 281 ? -20.306 0.785 17.889 1.00 43.75 281 PHE A C 1
ATOM 2342 O O . PHE A 1 281 ? -20.834 0.709 19.003 1.00 43.75 281 PHE A O 1
ATOM 2349 N N . ASP A 1 282 ? -19.946 -0.299 17.195 1.00 61.09 282 ASP A N 1
ATOM 2350 C CA . ASP A 1 282 ? -20.176 -1.685 17.626 1.00 61.09 282 ASP A CA 1
ATOM 2351 C C . ASP A 1 282 ? -19.313 -2.077 18.838 1.00 61.09 282 ASP A C 1
ATOM 2353 O O . ASP A 1 282 ? -19.765 -2.780 19.749 1.00 61.09 282 ASP A O 1
ATOM 2357 N N . ARG A 1 283 ? -18.084 -1.552 18.932 1.00 61.50 283 ARG A N 1
ATOM 2358 C CA . ARG A 1 283 ? -17.225 -1.727 20.118 1.00 61.50 283 ARG A CA 1
ATOM 2359 C C . ARG A 1 283 ? -17.719 -0.930 21.324 1.00 61.50 283 ARG A C 1
ATOM 2361 O O . ARG A 1 283 ? -17.651 -1.436 22.450 1.00 61.50 283 ARG A O 1
ATOM 2368 N N . ALA A 1 284 ? -18.242 0.276 21.114 1.00 53.38 284 ALA A N 1
ATOM 2369 C CA . ALA A 1 284 ? -18.851 1.081 22.171 1.00 53.38 284 ALA A CA 1
ATOM 2370 C C . ALA A 1 284 ? -20.121 0.406 22.721 1.00 53.38 284 ALA A C 1
ATOM 2372 O O . ALA A 1 284 ? -20.246 0.233 23.934 1.00 53.38 284 ALA A O 1
ATOM 2373 N N . THR A 1 285 ? -21.000 -0.099 21.847 1.00 61.94 285 THR A N 1
ATOM 2374 C CA . THR A 1 285 ? -22.207 -0.839 22.265 1.00 61.94 285 THR A CA 1
ATOM 2375 C C . THR A 1 285 ? -21.892 -2.187 22.910 1.00 61.94 285 THR A C 1
ATOM 2377 O O . THR A 1 285 ? -22.546 -2.554 23.886 1.00 61.94 285 THR A O 1
ATOM 2380 N N . GLN A 1 286 ? -20.873 -2.924 22.450 1.00 69.88 286 GLN A N 1
ATOM 2381 C CA . GLN A 1 286 ? -20.421 -4.138 23.147 1.00 69.88 286 GLN A CA 1
ATOM 2382 C C . GLN A 1 286 ? -19.859 -3.844 24.538 1.00 69.88 286 GLN A C 1
ATOM 2384 O O . GLN A 1 286 ? -20.063 -4.632 25.461 1.00 69.88 286 GLN A O 1
ATOM 2389 N N . THR A 1 287 ? -19.144 -2.731 24.696 1.00 70.12 287 THR A N 1
ATOM 2390 C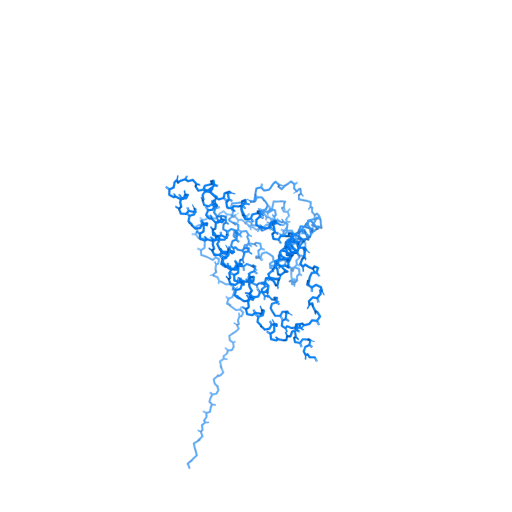 CA . THR A 1 287 ? -18.607 -2.322 25.999 1.00 70.12 287 THR A CA 1
ATOM 2391 C C . THR A 1 287 ? -19.740 -1.947 26.949 1.00 70.12 287 THR A C 1
ATOM 2393 O O . THR A 1 287 ? -19.734 -2.382 28.095 1.00 70.12 287 THR A O 1
ATOM 2396 N N . GLN A 1 288 ? -20.761 -1.244 26.459 1.00 57.16 288 GLN A N 1
ATOM 2397 C CA . GLN A 1 288 ? -21.935 -0.890 27.252 1.00 57.16 288 GLN A CA 1
ATOM 2398 C C . GLN A 1 288 ? -22.752 -2.120 27.678 1.00 57.16 288 GLN A C 1
ATOM 2400 O O . GLN A 1 288 ? -23.050 -2.275 28.858 1.00 57.16 288 GLN A O 1
ATOM 2405 N N . ARG A 1 289 ? -22.984 -3.077 26.770 1.00 73.12 289 ARG A N 1
ATOM 2406 C CA . ARG A 1 289 ? -23.639 -4.357 27.108 1.00 73.12 289 ARG A CA 1
ATOM 2407 C C . ARG A 1 289 ? -22.869 -5.183 28.143 1.00 73.12 289 ARG A C 1
ATOM 2409 O O . ARG A 1 289 ? -23.484 -5.943 28.875 1.00 73.12 289 ARG A O 1
ATOM 2416 N N . LYS A 1 290 ? -21.537 -5.058 28.201 1.00 73.94 290 LYS A N 1
ATOM 2417 C CA . LYS A 1 290 ? -20.698 -5.699 29.233 1.00 73.94 290 LYS A CA 1
ATOM 2418 C C . LYS A 1 290 ? -20.738 -4.985 30.584 1.00 73.94 290 LYS A C 1
ATOM 2420 O O . LYS A 1 290 ? -20.350 -5.587 31.572 1.00 73.94 290 LYS A O 1
ATOM 2425 N N . ILE A 1 291 ? -21.118 -3.710 30.613 1.00 67.50 291 ILE A N 1
ATOM 2426 C CA . ILE A 1 291 ? -21.294 -2.939 31.849 1.00 67.50 291 ILE A CA 1
ATOM 2427 C C . ILE A 1 291 ? -22.695 -3.184 32.430 1.00 67.50 291 ILE A C 1
ATOM 2429 O O . ILE A 1 291 ? -22.864 -3.171 33.644 1.00 67.50 291 ILE A O 1
ATOM 2433 N N . GLU A 1 292 ? -23.686 -3.409 31.566 1.00 72.00 292 GLU A N 1
ATOM 2434 C CA . GLU A 1 292 ? -25.086 -3.649 31.945 1.00 72.00 292 GLU A CA 1
ATOM 2435 C C . GLU A 1 292 ? -25.395 -5.107 32.345 1.00 72.00 292 GLU A C 1
ATOM 2437 O O . GLU A 1 292 ? -26.431 -5.349 32.965 1.00 72.00 292 GLU A O 1
ATOM 2442 N N . ALA A 1 293 ? -24.528 -6.065 31.993 1.00 80.00 293 ALA A N 1
ATOM 2443 C CA . ALA A 1 293 ? -24.654 -7.493 32.314 1.00 80.00 293 ALA A CA 1
ATOM 2444 C C . ALA A 1 293 ? -23.813 -7.888 33.535 1.00 80.00 293 ALA A C 1
ATOM 2446 O O . ALA A 1 293 ? -24.318 -8.693 34.352 1.00 80.00 293 ALA A O 1
#

Organism: NCBI:txid73025

Solvent-accessible surface area (backbone atoms only — not comparable to full-atom values): 17570 Å² total; per-residue (Å²): 144,83,88,84,81,84,81,82,83,80,83,74,79,85,74,72,79,89,76,75,88,82,76,83,82,79,76,82,83,73,89,76,91,66,96,61,90,75,74,55,60,56,34,81,84,53,87,48,39,43,41,37,60,24,48,62,92,84,59,53,69,68,57,53,49,52,44,49,52,56,50,42,67,56,22,31,61,90,41,97,76,30,35,57,70,58,32,53,50,49,53,52,22,52,52,51,52,51,37,54,73,70,70,44,86,78,80,72,70,86,64,87,60,58,65,60,56,55,51,55,52,54,51,50,54,50,50,50,52,50,51,54,53,46,51,54,49,51,54,50,48,55,51,48,56,46,50,59,49,54,74,60,47,69,50,84,67,47,45,56,48,49,54,48,50,50,50,48,51,51,51,52,47,55,51,50,50,56,50,25,61,74,70,74,43,51,73,67,48,54,55,52,52,49,54,54,50,53,54,52,50,54,56,49,52,58,54,43,58,71,39,57,66,54,50,68,70,56,71,82,72,80,55,72,69,62,52,55,57,49,52,58,51,48,56,58,49,49,54,53,50,51,53,52,50,54,50,50,54,51,52,54,49,52,54,34,57,76,68,68,52,76,83,65,75,69,62,58,61,60,52,57,57,60,68,72,66,66,62,58,62,61,52,51,52,52,51,50,55,63,72,76,105